Protein AF-0000000071009001 (afdb_homodimer)

Nearest PDB structures (foldseek):
  2l2f-assembly1_A  TM=8.627E-01  e=8.052E-08  Fusarium graminearum
  2jzl-assembly1_A  TM=8.721E-01  e=6.879E-08  Neurospora crassa
  2ezm-assembly1_A  TM=8.992E-01  e=4.552E-07  Nostoc ellipsosporum
  2yhh-assembly1_A  TM=8.140E-01  e=2.183E-07  Microcystis aeruginosa
  4j4e-assembly2_F  TM=6.808E-01  e=1.008E-05  Nostoc ellipsosporum

Solvent-accessible surface area (backbone atoms only — not comparable to full-atom values): 11924 Å² total; per-residue (Å²): 134,60,44,24,56,84,48,42,46,79,68,48,76,44,80,54,95,73,36,39,35,40,35,31,28,23,43,25,88,84,69,48,77,32,80,44,74,44,62,47,30,72,38,28,11,66,59,68,19,32,84,32,75,64,31,50,50,27,49,75,48,44,40,80,73,46,78,42,86,48,100,82,32,53,25,44,32,27,32,22,45,25,82,85,73,51,58,46,46,56,40,70,46,55,50,34,78,39,32,27,60,56,69,38,36,83,40,76,73,57,106,133,59,44,25,55,86,48,42,48,80,68,49,76,45,80,53,96,73,35,38,34,41,34,31,29,24,43,26,87,85,68,46,77,33,81,42,74,45,61,46,29,72,38,27,11,65,59,68,19,32,83,33,75,57,31,50,50,26,49,76,49,44,40,80,73,45,76,42,85,48,101,82,31,52,24,44,32,26,32,21,44,25,82,86,73,51,58,46,46,58,40,72,46,56,50,35,78,44,31,27,60,57,69,38,36,83,41,74,74,53,111

Secondary structure (DSSP, 8-state):
---GGGGEEEEEEEEETTEEEEEEEEE-TTS-EEEEEEEGGGTEEEETTEEEET---GGGGEEEEEEEEETTEEEEEEEEE-TTSSEEEEEEEEGGGTEEESSS-EEE---/---GGGGEEEEEEEEETTEEEEEEEEE-TTS-EEEEEEEGGGTEEEETTEEEET---GGGGEEEEEEEEETTEEEEEEEEE-TTSSEEEEEEEEGGGTEEESSS-EEE---

Radius of gyration: 17.69 Å; Cα contacts (8 Å, |Δi|>4): 554; chains: 2; bounding box: 42×49×42 Å

Sequence (222 aa):
MGSFHHTARNWRIKVDNGVTLFRVEVKDLHGNWVERTIRLDDHIGNTDGWFIWGGKNFTQSARDIRLEDTEWGPKLVAVMRSNDGGDRGLQGMLLGDKIENRNGELHFTGPMGSFHHTARNWRIKVDNGVTLFRVEVKDLHGNWVERTIRLDDHIGNTDGWFIWGGKNFTQSARDIRLEDTEWGPKLVAVMRSNDGGDRGLQGMLLGDKIENRNGELHFTGP

Foldseek 3Di:
DFFQQVFWDDWFWDDDPLWIKIWIWGAAPVGDTDIDIDTCQCFWDDAFQAIDGRHGSQSNFWAPWTWDQDPRGIKTWTWGHGPVGRHPPIYIDHPRVAWHDDRGYTDGNGD/DFFQQVFKDDWFWDDDPLWIKIWIWGAAPVGDTDIDIDTCQCFWDDAFQAIDGRHGSQSNFWAPWTWDQDPRGIKTWTWGHGPVGRHPPIYIDHPRVAWHDDRGYTDGHGD

InterPro domains:
  IPR011058 Cyanovirin-N [PF08881] (4-107)
  IPR011058 Cyanovirin-N [SM01111] (3-108)
  IPR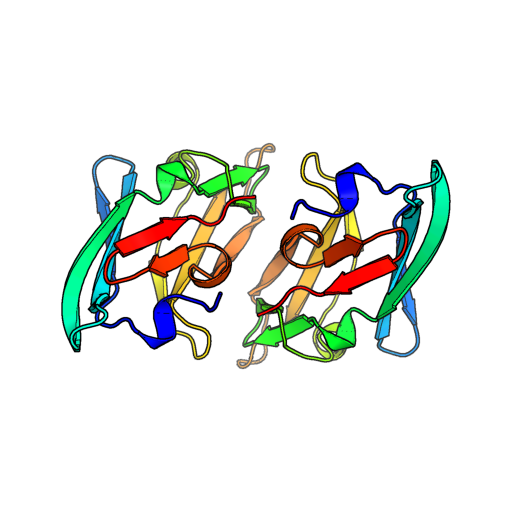036673 Cyanovirin-N superfamily [G3DSA:2.30.60.10] (1-108)
  IPR036673 Cyanovirin-N superfamily [SSF51322] (2-108)

Structure (mmCIF, N/CA/C/O backbone):
data_AF-0000000071009001-model_v1
#
loop_
_entity.id
_entity.type
_entity.pdbx_description
1 polymer Cyanovirin-N
#
loop_
_atom_site.group_PDB
_atom_site.id
_atom_site.type_symbol
_atom_site.label_atom_id
_atom_site.label_alt_id
_atom_site.label_comp_id
_atom_site.label_asym_id
_atom_site.label_entity_id
_atom_site.label_seq_id
_atom_site.pdbx_PDB_ins_code
_atom_site.Cartn_x
_atom_site.Cartn_y
_atom_site.Cartn_z
_atom_site.occupancy
_atom_site.B_iso_or_equiv
_atom_site.auth_seq_id
_atom_site.auth_comp_id
_atom_site.auth_asym_id
_atom_site.auth_atom_id
_atom_site.pdbx_PDB_model_num
ATOM 1 N N . MET A 1 1 ? -12.898 5.812 -7.02 1 47.84 1 MET A N 1
ATOM 2 C CA . MET A 1 1 ? -12.891 7.098 -6.328 1 47.84 1 MET A CA 1
ATOM 3 C C . MET A 1 1 ? -11.461 7.52 -5.984 1 47.84 1 MET A C 1
ATOM 5 O O . MET A 1 1 ? -10.625 6.676 -5.641 1 47.84 1 MET A O 1
ATOM 9 N N . GLY A 1 2 ? -10.984 8.531 -6.406 1 62.84 2 GLY A N 1
ATOM 10 C CA . GLY A 1 2 ? -9.609 8.984 -6.512 1 62.84 2 GLY A CA 1
ATOM 11 C C . GLY A 1 2 ? -9.016 9.406 -5.184 1 62.84 2 GLY A C 1
ATOM 12 O O . GLY A 1 2 ? -9.727 9.531 -4.188 1 62.84 2 GLY A O 1
ATOM 13 N N . SER A 1 3 ? -7.781 9.367 -4.992 1 82.56 3 SER A N 1
ATOM 14 C CA . SER A 1 3 ? -6.977 9.828 -3.863 1 82.56 3 SER A CA 1
ATOM 15 C C . SER A 1 3 ? -7.348 11.258 -3.471 1 82.56 3 SER A C 1
ATOM 17 O O . SER A 1 3 ? -7.676 12.078 -4.328 1 82.56 3 SER A O 1
ATOM 19 N N . PHE A 1 4 ? -7.492 11.539 -2.166 1 93.44 4 PHE A N 1
ATOM 20 C CA . PHE A 1 4 ? -7.922 12.828 -1.638 1 93.44 4 PHE A CA 1
ATOM 21 C C . PHE A 1 4 ? -6.98 13.938 -2.094 1 93.44 4 PHE A C 1
ATOM 23 O O . PHE A 1 4 ? -7.371 15.109 -2.139 1 93.44 4 PHE A O 1
ATOM 30 N N . HIS A 1 5 ? -5.742 13.594 -2.416 1 93.81 5 HIS A N 1
ATOM 31 C CA . HIS A 1 5 ? -4.676 14.586 -2.461 1 93.81 5 HIS A CA 1
ATOM 32 C C . HIS A 1 5 ? -4.82 15.5 -3.674 1 93.81 5 HIS A C 1
ATOM 34 O O . HIS A 1 5 ? -4.219 16.578 -3.727 1 93.81 5 HIS A O 1
ATOM 40 N N . HIS A 1 6 ? -5.691 15.141 -4.633 1 93.5 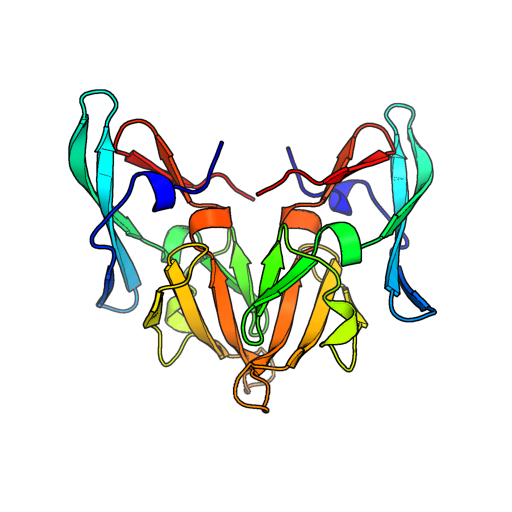6 HIS A N 1
ATOM 41 C CA . HIS A 1 6 ? -5.934 15.992 -5.793 1 93.5 6 HIS A CA 1
ATOM 42 C C . HIS A 1 6 ? -6.812 17.188 -5.43 1 93.5 6 HIS A C 1
ATOM 44 O O . HIS A 1 6 ? -6.859 18.172 -6.164 1 93.5 6 HIS A O 1
ATOM 50 N N . THR A 1 7 ? -7.531 17.078 -4.328 1 95.38 7 THR A N 1
ATOM 51 C CA . THR A 1 7 ? -8.422 18.141 -3.85 1 95.38 7 THR A CA 1
ATOM 52 C C . THR A 1 7 ? -8.086 18.5 -2.406 1 95.38 7 THR A C 1
ATOM 54 O O . THR A 1 7 ? -8.992 18.719 -1.594 1 95.38 7 THR A O 1
ATOM 57 N N . ALA A 1 8 ? -6.859 18.406 -2.139 1 97.31 8 ALA A N 1
ATOM 58 C CA . ALA A 1 8 ? -6.398 18.672 -0.78 1 97.31 8 ALA A CA 1
ATOM 59 C C . ALA A 1 8 ? -5.141 19.547 -0.791 1 97.31 8 ALA A C 1
ATOM 61 O O . ALA A 1 8 ? -4.461 19.641 -1.814 1 97.31 8 ALA A O 1
ATOM 62 N N . ARG A 1 9 ? -4.914 20.234 0.316 1 97.06 9 ARG A N 1
ATOM 63 C CA . ARG A 1 9 ? -3.717 21.062 0.479 1 97.06 9 ARG A CA 1
ATOM 64 C C . ARG A 1 9 ? -3.307 21.141 1.945 1 97.06 9 ARG A C 1
ATOM 66 O O . ARG A 1 9 ? -4.07 20.75 2.832 1 97.06 9 ARG A O 1
ATOM 73 N N . ASN A 1 10 ? -2.096 21.484 2.229 1 97.69 10 ASN A N 1
ATOM 74 C CA . ASN A 1 10 ? -1.569 21.781 3.555 1 97.69 10 ASN A CA 1
ATOM 75 C C . ASN A 1 10 ? -1.679 20.594 4.492 1 97.69 10 ASN A C 1
ATOM 77 O O . ASN A 1 10 ? -2.205 20.703 5.602 1 97.69 10 ASN A O 1
ATOM 81 N N . TRP A 1 11 ? -1.286 19.453 4.016 1 97.81 11 TRP A N 1
ATOM 82 C CA . TRP A 1 11 ? -1.335 18.297 4.895 1 97.81 11 TRP A CA 1
ATOM 83 C C . TRP A 1 11 ? -0.113 18.25 5.809 1 97.81 11 TRP A C 1
ATOM 85 O O . TRP A 1 11 ? 0.974 18.688 5.418 1 97.81 11 TRP A O 1
ATOM 95 N N . ARG A 1 12 ? -0.34 17.766 7.039 1 98.31 12 ARG A N 1
ATOM 96 C CA . ARG A 1 12 ? 0.686 17.578 8.062 1 98.31 12 ARG A CA 1
ATOM 97 C C . ARG A 1 12 ? 0.304 16.469 9.031 1 98.31 12 ARG A C 1
ATOM 99 O O . ARG A 1 12 ? -0.857 16.062 9.094 1 98.31 12 ARG A O 1
ATOM 106 N N . ILE A 1 13 ? 1.358 16.016 9.719 1 98.25 13 ILE A N 1
ATOM 107 C CA . ILE A 1 13 ? 1.076 15.047 10.781 1 98.25 13 ILE A CA 1
ATOM 108 C C . ILE A 1 13 ? 1.546 15.602 12.125 1 98.25 13 ILE A C 1
ATOM 110 O O . ILE A 1 13 ? 2.467 16.422 12.172 1 98.25 13 ILE A O 1
ATOM 114 N N . LYS A 1 14 ? 0.817 15.227 13.086 1 97.44 14 LYS A N 1
ATOM 115 C CA . LYS A 1 14 ? 1.208 15.469 14.477 1 97.44 14 LYS A CA 1
ATOM 116 C C . LYS A 1 14 ? 1.166 14.18 15.289 1 97.44 14 LYS A C 1
ATOM 118 O O . LYS A 1 14 ? 0.175 13.445 15.258 1 97.44 14 LYS A O 1
ATOM 123 N N . VAL A 1 15 ? 2.299 13.914 15.898 1 96.44 15 VAL A N 1
ATOM 124 C CA . VAL A 1 15 ? 2.352 12.797 16.828 1 96.44 15 VAL A CA 1
ATOM 125 C C . VAL A 1 15 ? 2.201 13.312 18.266 1 96.44 15 VAL A C 1
ATOM 127 O O . VAL A 1 15 ? 3.043 14.07 18.75 1 96.44 15 VAL A O 1
ATOM 130 N N . ASP A 1 16 ? 1.103 12.961 18.844 1 93.81 16 ASP A N 1
ATOM 131 C CA . ASP A 1 16 ? 0.787 13.438 20.188 1 93.81 16 ASP A CA 1
ATOM 132 C C . ASP A 1 16 ? 0.169 12.328 21.031 1 93.81 16 ASP A C 1
ATOM 134 O O . ASP A 1 16 ? -0.796 11.688 20.625 1 93.81 16 ASP A O 1
ATOM 138 N N . ASN A 1 17 ? 0.752 12.18 22.25 1 94.62 17 ASN A N 1
ATOM 139 C CA . ASN A 1 17 ? 0.253 11.203 23.203 1 94.62 17 ASN A CA 1
ATOM 140 C C . ASN A 1 17 ? 0.136 9.812 22.594 1 94.62 17 ASN A C 1
ATOM 142 O O . ASN A 1 17 ? -0.899 9.156 22.719 1 94.62 17 ASN A O 1
ATOM 146 N N . GLY A 1 18 ? 0.99 9.383 21.75 1 95.5 18 GLY A N 1
ATOM 147 C CA . GLY A 1 18 ? 1.08 8.039 21.203 1 95.5 18 GLY A CA 1
ATOM 148 C C . GLY A 1 18 ? 0.159 7.809 20.016 1 95.5 18 GLY A C 1
ATOM 149 O O . GLY A 1 18 ? -0.111 6.664 19.656 1 95.5 18 GLY A O 1
ATOM 150 N N . VAL A 1 19 ? -0.335 8.914 19.531 1 97.5 19 VAL A N 1
ATOM 151 C CA . VAL A 1 19 ? -1.223 8.812 18.375 1 97.5 19 VAL A CA 1
ATOM 152 C C . VAL A 1 19 ? -0.73 9.734 17.266 1 97.5 19 VAL A C 1
ATOM 154 O O . VAL A 1 19 ? -0.134 10.781 17.531 1 97.5 19 VAL A O 1
ATOM 157 N N . THR A 1 20 ? -0.997 9.281 16.062 1 98.69 20 THR A N 1
ATOM 158 C CA . THR A 1 20 ? -0.648 10.109 14.906 1 98.69 20 THR A CA 1
ATOM 159 C C . THR A 1 20 ? -1.899 10.711 14.273 1 98.69 20 THR A C 1
ATOM 161 O O . THR A 1 20 ? -2.801 9.977 13.859 1 98.69 20 THR A O 1
ATOM 164 N N . LEU A 1 21 ? -1.912 12.008 14.25 1 98.69 21 LEU A N 1
ATOM 165 C CA . LEU A 1 21 ? -3.008 12.75 13.633 1 98.69 21 LEU A CA 1
ATOM 166 C C . LEU A 1 21 ? -2.586 13.32 12.281 1 98.69 21 LEU A C 1
ATOM 168 O O . LEU A 1 21 ? -1.513 13.914 12.164 1 98.69 21 LEU A O 1
ATOM 172 N N . PHE A 1 22 ? -3.393 13.055 11.297 1 98.69 22 PHE A N 1
ATOM 173 C CA . PHE A 1 22 ? -3.223 13.633 9.969 1 98.69 22 PHE A CA 1
ATOM 174 C C . PHE A 1 22 ? -4.203 14.773 9.75 1 98.69 22 PHE A C 1
ATOM 176 O O . PHE A 1 22 ? -5.418 14.586 9.852 1 98.69 22 PHE A O 1
ATOM 183 N N . ARG A 1 23 ? -3.637 15.914 9.523 1 98.38 23 ARG A N 1
ATOM 184 C CA . ARG A 1 23 ? -4.434 17.125 9.305 1 98.38 23 ARG A CA 1
ATOM 185 C C . ARG A 1 23 ? -4.258 17.641 7.879 1 98.38 23 ARG A C 1
ATOM 187 O O . ARG A 1 23 ? -3.143 17.641 7.352 1 98.38 23 ARG A O 1
ATOM 194 N N . VAL A 1 24 ? -5.375 18.094 7.312 1 98.56 24 VAL A N 1
ATOM 195 C CA . VAL A 1 24 ? -5.328 18.5 5.91 1 98.56 24 VAL A CA 1
ATOM 196 C C . VAL A 1 24 ? -6.543 19.359 5.582 1 98.56 24 VAL A C 1
ATOM 198 O O . VAL A 1 24 ? -7.59 19.234 6.219 1 98.56 24 VAL A O 1
ATOM 201 N N . GLU A 1 25 ? -6.293 20.266 4.66 1 98.56 25 GLU A N 1
ATOM 202 C CA . GLU A 1 25 ? -7.434 20.984 4.098 1 98.56 25 GLU A CA 1
ATOM 203 C C . GLU A 1 25 ? -7.953 20.297 2.84 1 98.56 25 GLU A C 1
ATOM 205 O O . GLU A 1 25 ? -7.188 20.016 1.916 1 98.56 25 GLU A O 1
ATOM 210 N N . VAL A 1 26 ? -9.227 20.047 2.809 1 98.25 26 VAL A N 1
ATOM 211 C CA . VAL A 1 26 ? -9.852 19.391 1.656 1 98.25 26 VAL A CA 1
ATOM 212 C C . VAL A 1 26 ? -10.961 20.281 1.104 1 98.25 26 VAL A C 1
ATOM 214 O O . VAL A 1 26 ? -11.625 21 1.855 1 98.25 26 VAL A O 1
ATOM 217 N N . LYS A 1 27 ? -11.086 20.203 -0.212 1 97.56 27 LYS A N 1
ATOM 218 C CA . LYS A 1 27 ? -12.07 21.031 -0.9 1 97.56 27 LYS A CA 1
ATOM 219 C C . LYS A 1 27 ? -13.445 20.359 -0.911 1 97.56 27 LYS A C 1
ATOM 221 O O . LYS A 1 27 ? -13.547 19.156 -1.133 1 97.56 27 LYS A O 1
ATOM 226 N N . ASP A 1 28 ? -14.477 21.172 -0.656 1 96.94 28 ASP A N 1
ATOM 227 C CA . ASP A 1 28 ? -15.828 20.609 -0.742 1 96.94 28 ASP A CA 1
ATOM 228 C C . ASP A 1 28 ? -16.469 20.922 -2.098 1 96.94 28 ASP A C 1
ATOM 230 O O . ASP A 1 28 ? -15.805 21.453 -2.99 1 96.94 28 ASP A O 1
ATOM 234 N N . LEU A 1 29 ? -17.672 20.453 -2.246 1 95.81 29 LEU A N 1
ATOM 235 C CA . LEU A 1 29 ? -18.359 20.562 -3.535 1 95.81 29 LEU A CA 1
ATOM 236 C C . LEU A 1 29 ? -18.641 22.031 -3.875 1 95.81 29 LEU A C 1
ATOM 238 O O . LEU A 1 29 ? -18.922 22.359 -5.031 1 95.81 29 LEU A O 1
ATOM 242 N N . HIS A 1 30 ? -18.547 22.906 -2.918 1 97.12 30 HIS A N 1
ATOM 243 C CA . HIS A 1 30 ? -18.781 24.328 -3.141 1 97.12 30 HIS A CA 1
ATOM 244 C C . HIS A 1 30 ? -17.484 25.094 -3.361 1 97.12 30 HIS A C 1
ATOM 246 O O . HIS A 1 30 ? -17.484 26.312 -3.518 1 97.12 30 HIS A O 1
ATOM 252 N N . GLY A 1 31 ? -16.422 24.438 -3.312 1 96.19 31 GLY A N 1
ATOM 253 C CA . GLY A 1 31 ? -15.117 25.031 -3.566 1 96.19 31 GLY A CA 1
ATOM 254 C C . GLY A 1 31 ? -14.453 25.578 -2.312 1 96.19 31 GLY A C 1
ATOM 255 O O . GLY A 1 31 ? -13.398 26.219 -2.387 1 96.19 31 GLY A O 1
ATOM 256 N N . ASN A 1 32 ? -15.031 25.359 -1.174 1 97.75 32 ASN A N 1
ATOM 257 C CA . ASN A 1 32 ? -14.461 25.812 0.084 1 97.75 32 ASN A CA 1
ATOM 258 C C . ASN A 1 32 ? -13.43 24.828 0.63 1 97.75 32 ASN A C 1
ATOM 260 O O . ASN A 1 32 ? -13.617 23.609 0.522 1 97.75 32 ASN A O 1
ATOM 264 N N . TRP A 1 33 ? -12.406 25.391 1.209 1 97.81 33 TRP A N 1
ATOM 265 C CA . TRP A 1 33 ? -11.406 24.578 1.885 1 97.81 33 TRP A CA 1
ATOM 266 C C . TRP A 1 33 ? -11.773 24.359 3.348 1 97.81 33 TRP A C 1
ATOM 268 O O . TRP A 1 33 ? -12.047 25.312 4.074 1 97.81 33 TRP A O 1
ATOM 278 N N . VAL A 1 34 ? -11.812 23.109 3.738 1 98.06 34 VAL A N 1
ATOM 279 C CA . VAL A 1 34 ? -12.18 22.734 5.102 1 98.06 34 VAL A CA 1
ATOM 280 C C . VAL A 1 34 ? -11.055 21.922 5.73 1 98.06 34 VAL A C 1
ATOM 282 O O . VAL A 1 34 ? -10.586 20.938 5.141 1 98.06 34 VAL A O 1
ATOM 285 N N . GLU A 1 35 ? -10.75 22.312 6.926 1 98.38 35 GLU A N 1
ATOM 286 C CA . GLU A 1 35 ? -9.727 21.547 7.629 1 98.38 35 GLU A CA 1
ATOM 287 C C . GLU A 1 35 ? -10.32 20.297 8.273 1 98.38 35 GLU A C 1
ATOM 289 O O . GLU A 1 35 ? -11.352 20.375 8.945 1 98.38 35 GLU A O 1
ATOM 294 N N . ARG A 1 36 ? -9.719 19.172 7.988 1 98.31 36 ARG A N 1
ATOM 295 C CA . ARG A 1 36 ? -10.125 17.891 8.57 1 98.31 36 ARG A CA 1
ATOM 296 C C . ARG A 1 36 ? -8.938 17.172 9.203 1 98.31 36 ARG A C 1
ATOM 298 O O . ARG A 1 36 ? -7.789 17.391 8.805 1 98.31 36 ARG A O 1
ATOM 305 N N . THR A 1 37 ? -9.242 16.469 10.258 1 97.94 37 THR A N 1
ATOM 306 C CA . THR A 1 37 ? -8.258 15.648 10.938 1 97.94 37 THR A CA 1
ATOM 307 C C . THR A 1 37 ? -8.719 14.195 11 1 97.94 37 THR A C 1
ATOM 309 O O . THR A 1 37 ? -9.891 13.922 11.258 1 97.94 37 THR A O 1
ATOM 312 N N . ILE A 1 38 ? -7.828 13.344 10.758 1 97.38 38 ILE A N 1
ATOM 313 C CA . ILE A 1 38 ? -8.109 11.922 10.898 1 97.38 38 ILE A CA 1
ATOM 314 C C . ILE A 1 38 ? -7.043 11.258 11.766 1 97.38 38 ILE A C 1
ATOM 316 O O . ILE A 1 38 ? -5.859 11.578 11.648 1 97.38 38 ILE A O 1
ATOM 320 N N . ARG A 1 39 ? -7.5 10.5 12.719 1 98.19 39 ARG A N 1
ATOM 321 C CA . ARG A 1 39 ? -6.59 9.688 13.523 1 98.19 39 ARG A CA 1
ATOM 322 C C . ARG A 1 39 ? -6.113 8.469 12.75 1 98.19 39 ARG A C 1
ATOM 324 O O . ARG A 1 39 ? -6.855 7.496 12.594 1 98.19 39 ARG A O 1
ATOM 331 N N . LEU A 1 40 ? -4.836 8.391 12.344 1 98.38 40 LEU A N 1
ATOM 332 C CA . LEU A 1 40 ? -4.32 7.336 11.484 1 98.38 40 LEU A CA 1
ATOM 333 C C . LEU A 1 40 ? -4.246 6.012 12.234 1 98.38 40 LEU A C 1
ATOM 335 O O . LEU A 1 40 ? -4.414 4.945 11.641 1 98.38 40 LEU A O 1
ATOM 339 N N . ASP A 1 41 ? -4.16 6.043 13.562 1 98.56 41 ASP A N 1
ATOM 340 C CA . ASP A 1 41 ? -4.051 4.852 14.398 1 98.56 41 ASP A CA 1
ATOM 341 C C . ASP A 1 41 ? -5.352 4.051 14.398 1 98.56 41 ASP A C 1
ATOM 343 O O . ASP A 1 41 ? -5.375 2.898 14.828 1 98.56 41 ASP A O 1
ATOM 347 N N . ASP A 1 42 ? -6.391 4.645 13.906 1 97.94 42 ASP A N 1
ATOM 348 C CA . ASP A 1 42 ? -7.66 3.924 13.828 1 97.94 42 ASP A CA 1
ATOM 349 C C . ASP A 1 42 ? -7.734 3.084 12.555 1 97.94 42 ASP A C 1
ATOM 351 O O . ASP A 1 42 ? -8.609 2.227 12.422 1 97.94 42 ASP A O 1
ATOM 355 N N . HIS A 1 43 ? -6.727 3.262 11.617 1 97.44 43 HIS A N 1
ATOM 356 C CA . HIS A 1 43 ? -6.883 2.67 10.297 1 97.44 43 HIS A CA 1
ATOM 357 C C . HIS A 1 43 ? -5.609 1.949 9.859 1 97.44 43 HIS A C 1
ATOM 359 O O . HIS A 1 43 ? -5.633 1.153 8.914 1 97.44 43 HIS A O 1
ATOM 365 N N . ILE A 1 44 ? -4.52 2.271 10.555 1 97.62 44 ILE A N 1
ATOM 366 C CA . ILE A 1 44 ? -3.221 1.73 10.164 1 97.62 44 ILE A CA 1
ATOM 367 C C . ILE A 1 44 ? -2.613 0.958 11.336 1 97.62 44 ILE A C 1
ATOM 369 O O . ILE A 1 44 ? -2.635 1.429 12.477 1 97.62 44 ILE A O 1
ATOM 373 N N . GLY A 1 45 ? -2.123 -0.191 11.062 1 97.25 45 GLY A N 1
ATOM 374 C CA . GLY A 1 45 ? -1.453 -1.021 12.055 1 97.25 45 GLY A CA 1
ATOM 375 C C . GLY A 1 45 ? -0.064 -1.453 11.625 1 97.25 45 GLY A C 1
ATOM 376 O O . GLY A 1 45 ? 0.48 -0.935 10.648 1 97.25 45 GLY A O 1
ATOM 377 N N . ASN A 1 46 ? 0.493 -2.285 12.484 1 97.69 46 ASN A N 1
ATOM 378 C CA . ASN A 1 46 ? 1.779 -2.926 12.234 1 97.69 46 ASN A CA 1
ATOM 379 C C . ASN A 1 46 ? 1.658 -4.445 12.234 1 97.69 46 ASN A C 1
ATOM 381 O O . ASN A 1 46 ? 1.185 -5.039 13.203 1 97.69 46 ASN A O 1
ATOM 385 N N . THR A 1 47 ? 2.035 -5.016 11.086 1 96.25 47 THR A N 1
ATOM 386 C CA . THR A 1 47 ? 2.123 -6.469 11.016 1 96.25 47 THR A CA 1
ATOM 387 C C . THR A 1 47 ? 3.549 -6.91 10.695 1 96.25 47 THR A C 1
ATOM 389 O O . THR A 1 47 ? 3.967 -6.879 9.539 1 96.25 47 THR A O 1
ATOM 392 N N . ASP A 1 48 ? 4.25 -7.23 11.734 1 96.44 48 ASP A N 1
ATOM 393 C CA . ASP A 1 48 ? 5.605 -7.762 11.633 1 96.44 48 ASP A CA 1
ATOM 394 C C . ASP A 1 48 ? 6.531 -6.773 10.93 1 96.44 48 ASP A C 1
ATOM 396 O O . ASP A 1 48 ? 7.27 -7.152 10.016 1 96.44 48 ASP A O 1
ATOM 400 N N . GLY A 1 49 ? 6.348 -5.59 11.195 1 96.88 49 GLY A N 1
ATOM 401 C CA . GLY A 1 49 ? 7.262 -4.578 10.688 1 96.88 49 GLY A CA 1
ATOM 402 C C . GLY A 1 49 ? 6.754 -3.9 9.422 1 96.88 49 GLY A C 1
ATOM 403 O O . GLY A 1 49 ? 7.504 -3.186 8.75 1 96.88 49 GLY A O 1
ATOM 404 N N . TRP A 1 50 ? 5.5 -4.16 9.023 1 97 50 TRP A N 1
ATOM 405 C CA . TRP A 1 50 ? 4.898 -3.557 7.84 1 97 50 TRP A CA 1
ATOM 406 C C . TRP A 1 50 ? 3.648 -2.766 8.203 1 97 50 TRP A C 1
ATOM 408 O O . TRP A 1 50 ? 2.844 -3.211 9.031 1 97 50 TRP A O 1
ATOM 418 N N . PHE A 1 51 ? 3.49 -1.586 7.543 1 97.31 51 PHE A N 1
ATOM 419 C CA . PHE A 1 51 ? 2.189 -0.931 7.605 1 97.31 51 PHE A CA 1
ATOM 420 C C . PHE A 1 51 ? 1.095 -1.851 7.078 1 97.31 51 PHE A C 1
ATOM 422 O O . PHE A 1 51 ? 1.311 -2.594 6.117 1 97.31 51 PHE A O 1
ATOM 429 N N . ILE A 1 52 ? 0.028 -1.794 7.707 1 96.31 52 ILE A N 1
ATOM 430 C CA . ILE A 1 52 ? -1.132 -2.502 7.18 1 96.31 52 ILE A CA 1
ATOM 431 C C . ILE A 1 52 ? -2.379 -1.634 7.328 1 96.31 52 ILE A C 1
ATOM 433 O O . ILE A 1 52 ? -2.619 -1.056 8.391 1 96.31 52 ILE A O 1
ATOM 437 N N . TRP A 1 53 ? -3.125 -1.507 6.207 1 95.44 53 TRP A N 1
ATOM 438 C CA . TRP A 1 53 ? -4.43 -0.86 6.277 1 95.44 53 TRP A CA 1
ATOM 439 C C . TRP A 1 53 ? -5.418 -1.712 7.066 1 95.44 53 TRP A C 1
ATOM 441 O O . TRP A 1 53 ? -5.438 -2.938 6.93 1 95.44 53 TRP A O 1
ATOM 451 N N . GLY A 1 54 ? -6.309 -1.077 7.844 1 93.56 54 GLY A N 1
ATOM 452 C CA . GLY A 1 54 ? -7.32 -1.785 8.609 1 93.56 54 GLY A CA 1
ATOM 453 C C . GLY A 1 54 ? -6.82 -2.258 9.961 1 93.56 54 GLY A C 1
ATOM 454 O O . GLY A 1 54 ? -7.578 -2.85 10.742 1 93.56 54 GLY A O 1
ATOM 455 N N . GLY A 1 55 ? -5.555 -2.051 10.203 1 95.44 55 GLY A N 1
ATOM 456 C CA . GLY A 1 55 ? -5.031 -2.301 11.531 1 95.44 55 GLY A CA 1
ATOM 457 C C . GLY A 1 55 ? -5.285 -1.161 12.5 1 95.44 55 GLY A C 1
ATOM 458 O O . GLY A 1 55 ? -6.195 -0.354 12.289 1 95.44 55 GLY A O 1
ATOM 459 N N . LYS A 1 56 ? -4.551 -1.203 13.633 1 97.44 56 LYS A N 1
ATOM 460 C CA . LYS A 1 56 ? -4.715 -0.151 14.633 1 97.44 56 LYS A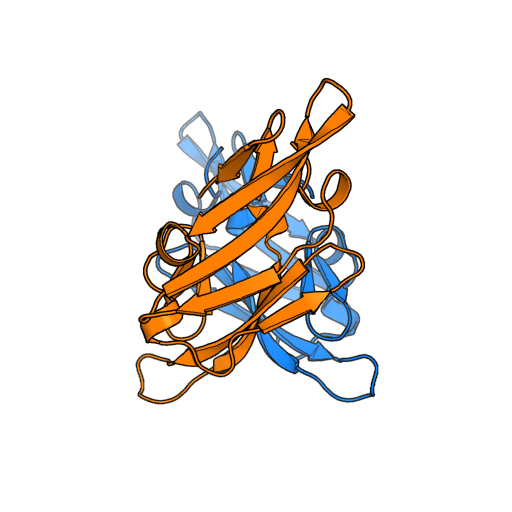 CA 1
ATOM 461 C C . LYS A 1 56 ? -3.391 0.159 15.328 1 97.44 56 LYS A C 1
ATOM 463 O O . LYS A 1 56 ? -2.516 -0.705 15.422 1 97.44 56 LYS A O 1
ATOM 468 N N . ASN A 1 57 ? -3.275 1.388 15.703 1 98.38 57 ASN A N 1
ATOM 469 C CA . ASN A 1 57 ? -2.27 1.84 16.656 1 98.38 57 ASN A CA 1
ATOM 470 C C . ASN A 1 57 ? -0.855 1.562 16.156 1 98.38 57 ASN A C 1
ATOM 472 O O . ASN A 1 57 ? -0.009 1.075 16.906 1 98.38 57 ASN A O 1
ATOM 476 N N . PHE A 1 58 ? -0.653 1.865 14.891 1 98.5 58 PHE A N 1
ATOM 477 C CA . PHE A 1 58 ? 0.688 1.669 14.352 1 98.5 58 PHE A CA 1
ATOM 478 C C . PHE A 1 58 ? 1.707 2.502 15.125 1 98.5 58 PHE A C 1
ATOM 480 O O . PHE A 1 58 ? 2.877 2.129 15.219 1 98.5 58 PHE A O 1
ATOM 487 N N . THR A 1 59 ? 1.327 3.623 15.664 1 98.62 59 THR A N 1
ATOM 488 C CA . THR A 1 59 ? 2.227 4.578 16.297 1 98.62 59 THR A CA 1
ATOM 489 C C . THR A 1 59 ? 3 3.918 17.438 1 98.62 59 THR A C 1
ATOM 491 O O . THR A 1 59 ? 4.164 4.246 17.672 1 98.62 59 THR A O 1
ATOM 494 N N . GLN A 1 60 ? 2.406 2.957 18.016 1 97.62 60 GLN A N 1
ATOM 495 C CA . GLN A 1 60 ? 2.988 2.326 19.188 1 97.62 60 GLN A CA 1
ATOM 496 C C . GLN A 1 60 ? 4.238 1.53 18.828 1 97.62 60 GLN A C 1
ATOM 498 O O . GLN A 1 60 ? 5.086 1.27 19.688 1 97.62 60 GLN A O 1
ATOM 503 N N . SER A 1 61 ? 4.359 1.132 17.609 1 97.25 61 SER A N 1
ATOM 504 C CA . SER A 1 61 ? 5.477 0.296 17.188 1 97.25 61 SER A CA 1
ATOM 505 C C . SER A 1 61 ? 6.305 0.984 16.109 1 97.25 61 SER A C 1
ATOM 507 O O . SER A 1 61 ? 7.117 0.343 15.43 1 97.25 61 SER A O 1
ATOM 509 N N . ALA A 1 62 ? 6.051 2.279 15.938 1 98.06 62 ALA A N 1
ATOM 510 C CA . ALA A 1 62 ? 6.707 3.031 14.867 1 98.06 62 ALA A CA 1
ATOM 511 C C . ALA A 1 62 ? 7.707 4.031 15.438 1 98.06 62 ALA A C 1
ATOM 513 O O . ALA A 1 62 ? 7.492 4.59 16.516 1 98.06 62 ALA A O 1
ATOM 514 N N . ARG A 1 63 ? 8.773 4.219 14.719 1 97.62 63 ARG A N 1
ATOM 515 C CA . ARG A 1 63 ? 9.758 5.25 15.023 1 97.62 63 ARG A CA 1
ATOM 516 C C . ARG A 1 63 ? 10.016 6.137 13.812 1 97.62 63 ARG A C 1
ATOM 518 O O . ARG A 1 63 ? 9.805 5.715 12.672 1 97.62 63 ARG A O 1
ATOM 525 N N . ASP A 1 64 ? 10.398 7.441 14.117 1 97.62 64 ASP A N 1
ATOM 526 C CA . ASP A 1 64 ? 10.758 8.398 13.07 1 97.62 64 ASP A CA 1
ATOM 527 C C . ASP A 1 64 ? 9.602 8.617 12.102 1 97.62 64 ASP A C 1
ATOM 529 O O . ASP A 1 64 ? 9.781 8.562 10.883 1 97.62 64 ASP A O 1
ATOM 533 N N . ILE A 1 65 ? 8.445 8.711 12.664 1 98.5 65 ILE A N 1
ATOM 534 C CA . ILE A 1 65 ? 7.23 8.898 11.875 1 98.5 65 ILE A CA 1
ATOM 535 C C . ILE A 1 65 ? 7.262 10.273 11.203 1 98.5 65 ILE A C 1
ATOM 537 O O . ILE A 1 65 ? 7.473 11.289 11.867 1 98.5 65 ILE A O 1
ATOM 541 N N . ARG A 1 66 ? 7.043 10.305 9.883 1 98 66 ARG A N 1
ATOM 542 C CA . ARG A 1 66 ? 6.988 11.562 9.148 1 98 66 ARG A CA 1
ATOM 543 C C . ARG A 1 66 ? 6.191 11.422 7.859 1 98 66 ARG A C 1
ATOM 545 O O . ARG A 1 66 ? 5.84 10.305 7.465 1 98 66 ARG A O 1
ATOM 552 N N . LEU A 1 67 ? 5.902 12.562 7.297 1 97.88 67 LEU A N 1
ATOM 553 C CA . LEU A 1 67 ? 5.27 12.617 5.984 1 97.88 67 LEU A CA 1
ATOM 554 C C . LEU A 1 67 ? 6.27 13.055 4.918 1 97.88 67 LEU A C 1
ATOM 556 O O . LEU A 1 67 ? 7.086 13.945 5.156 1 97.88 67 LEU A O 1
ATOM 560 N N . GLU A 1 68 ? 6.188 12.398 3.869 1 96.5 68 GLU A N 1
ATOM 561 C CA . GLU A 1 68 ? 6.93 12.844 2.693 1 96.5 68 GLU A CA 1
ATOM 562 C C . GLU A 1 68 ? 5.984 13.25 1.566 1 96.5 68 GLU A C 1
ATOM 564 O O . GLU A 1 68 ? 5.047 12.516 1.24 1 96.5 68 GLU A O 1
ATOM 569 N N . ASP A 1 69 ? 6.23 14.422 1.059 1 95.5 69 ASP A N 1
ATOM 570 C CA . ASP A 1 69 ? 5.457 14.875 -0.097 1 95.5 69 ASP A CA 1
ATOM 571 C C . ASP A 1 69 ? 5.984 14.242 -1.386 1 95.5 69 ASP A C 1
ATOM 573 O O . ASP A 1 69 ? 7.176 14.352 -1.693 1 95.5 69 ASP A O 1
ATOM 577 N N . THR A 1 70 ? 5.027 13.602 -2.107 1 94 70 THR A N 1
ATOM 578 C CA . THR A 1 70 ? 5.406 13 -3.381 1 94 70 THR A CA 1
ATOM 579 C C . THR A 1 70 ? 4.477 13.469 -4.496 1 94 70 THR A C 1
ATOM 581 O O . THR A 1 70 ? 3.469 14.125 -4.238 1 94 70 THR A O 1
ATOM 584 N N . GLU A 1 71 ? 4.832 13.148 -5.742 1 91.38 71 GLU A N 1
ATOM 585 C CA . GLU A 1 71 ? 3.969 13.438 -6.883 1 91.38 71 GLU A CA 1
ATOM 586 C C . GLU A 1 71 ? 2.676 12.633 -6.816 1 91.38 71 GLU A C 1
ATOM 588 O O . GLU A 1 71 ? 1.695 12.961 -7.484 1 91.38 71 GLU A O 1
ATOM 593 N N . TRP A 1 72 ? 2.658 11.648 -5.945 1 92.25 72 TRP A N 1
ATOM 594 C CA . TRP A 1 72 ? 1.498 10.766 -5.832 1 92.25 72 TRP A CA 1
ATOM 595 C C . TRP A 1 72 ? 0.715 11.07 -4.555 1 92.25 72 TRP A C 1
ATOM 597 O O . TRP A 1 72 ? -0.167 10.297 -4.168 1 92.25 72 TRP A O 1
ATOM 607 N N . GLY A 1 73 ? 1.076 12.234 -3.924 1 94.56 73 GLY A N 1
ATOM 608 C CA . GLY A 1 73 ? 0.445 12.594 -2.664 1 94.56 73 GLY A CA 1
ATOM 609 C C . GLY A 1 73 ? 1.319 12.312 -1.457 1 94.56 73 GLY A C 1
ATOM 610 O O . GLY A 1 73 ? 2.459 11.867 -1.601 1 94.56 73 GLY A O 1
ATOM 611 N N . PRO A 1 74 ? 0.756 12.641 -0.303 1 96.88 74 PRO A N 1
ATOM 612 C CA . PRO A 1 74 ? 1.548 12.438 0.914 1 96.88 74 PRO A CA 1
ATOM 613 C C . PRO A 1 74 ? 1.776 10.969 1.235 1 96.88 74 PRO A C 1
ATOM 615 O O . PRO A 1 74 ? 0.833 10.172 1.208 1 96.88 74 PRO A O 1
ATOM 618 N N . LYS A 1 75 ? 3.008 10.664 1.54 1 97.5 75 LYS A N 1
ATOM 619 C CA . LYS A 1 75 ? 3.434 9.328 1.95 1 97.5 75 LYS A CA 1
ATOM 620 C C . LYS A 1 75 ? 3.801 9.297 3.432 1 97.5 75 LYS A C 1
ATOM 622 O O . LYS A 1 75 ? 4.637 10.086 3.885 1 97.5 75 LYS A O 1
ATOM 627 N N . LEU A 1 76 ? 3.135 8.398 4.168 1 98.38 76 LEU A N 1
ATOM 628 C CA . LEU A 1 76 ? 3.518 8.141 5.551 1 98.38 76 LEU A CA 1
ATOM 629 C C . LEU A 1 76 ? 4.734 7.223 5.613 1 98.38 76 LEU A C 1
ATOM 631 O O . LEU A 1 76 ? 4.758 6.172 4.965 1 98.38 76 LEU A O 1
ATOM 635 N N . VAL A 1 77 ? 5.723 7.641 6.352 1 98.31 77 VAL A N 1
ATOM 636 C CA . VAL A 1 77 ? 6.965 6.875 6.434 1 98.31 77 VAL A CA 1
ATOM 637 C C . VAL A 1 77 ? 7.352 6.68 7.895 1 98.31 77 VAL A C 1
ATOM 639 O O . VAL A 1 77 ? 7.152 7.57 8.727 1 98.31 77 VAL A O 1
ATOM 642 N N . ALA A 1 78 ? 7.875 5.562 8.18 1 98.44 78 ALA A N 1
ATOM 643 C CA . ALA A 1 78 ? 8.352 5.254 9.523 1 98.44 78 ALA A CA 1
ATOM 644 C C . ALA A 1 78 ? 9.172 3.967 9.531 1 98.44 78 ALA A C 1
ATOM 646 O O . ALA A 1 78 ? 9.125 3.186 8.578 1 98.44 78 ALA A O 1
ATOM 647 N N . VAL A 1 79 ? 9.953 3.809 10.539 1 98.12 79 VAL A N 1
ATOM 648 C CA . VAL A 1 79 ? 10.578 2.525 10.844 1 98.12 79 VAL A CA 1
ATOM 649 C C . VAL A 1 79 ? 9.648 1.697 11.727 1 98.12 79 VAL A C 1
ATOM 651 O O . VAL A 1 79 ? 9.266 2.133 12.812 1 98.12 79 VAL A O 1
ATOM 654 N N . MET A 1 80 ? 9.32 0.51 11.32 1 97.75 80 MET A N 1
ATOM 655 C CA . MET A 1 80 ? 8.312 -0.303 11.992 1 97.75 80 MET A CA 1
ATOM 656 C C . MET A 1 80 ? 8.953 -1.502 12.68 1 97.75 80 MET A C 1
ATOM 658 O O . MET A 1 80 ? 9.68 -2.271 12.055 1 97.75 80 MET A O 1
ATOM 662 N N . ARG A 1 81 ? 8.602 -1.707 13.906 1 97.5 81 ARG A N 1
ATOM 663 C CA . ARG A 1 81 ? 9.141 -2.818 14.68 1 97.5 81 ARG A CA 1
ATOM 664 C C . ARG A 1 81 ? 8.578 -4.148 14.195 1 97.5 81 ARG A C 1
ATOM 666 O O . ARG A 1 81 ? 7.387 -4.254 13.891 1 97.5 81 ARG A O 1
ATOM 673 N N . SER A 1 82 ? 9.531 -5.164 14.164 1 97.06 82 SER A N 1
ATOM 674 C CA . SER A 1 82 ? 9.102 -6.504 13.773 1 97.06 82 SER A CA 1
ATOM 675 C C . SER A 1 82 ? 8.945 -7.41 14.992 1 97.06 82 SER A C 1
ATOM 677 O O . SER A 1 82 ? 9.336 -7.043 16.094 1 97.06 82 SER A O 1
ATOM 679 N N . ASN A 1 83 ? 8.398 -8.555 14.766 1 94.38 83 ASN A N 1
ATOM 680 C CA . ASN A 1 83 ? 8.094 -9.477 15.844 1 94.38 83 ASN A CA 1
ATOM 681 C C . ASN A 1 83 ? 9.352 -10.125 16.406 1 94.38 83 ASN A C 1
ATOM 683 O O . ASN A 1 83 ? 9.359 -10.609 17.547 1 94.38 83 ASN A O 1
ATOM 687 N N . ASP A 1 84 ? 10.32 -10.148 15.711 1 93.62 84 ASP A N 1
ATOM 688 C CA . ASP A 1 84 ? 11.555 -10.797 16.172 1 93.62 84 ASP A CA 1
ATOM 689 C C . ASP A 1 84 ? 12.414 -9.82 16.969 1 93.62 84 ASP A C 1
ATOM 691 O O . ASP A 1 84 ? 13.57 -10.117 17.281 1 93.62 84 ASP A O 1
ATOM 695 N N . GLY A 1 85 ? 11.945 -8.664 17.25 1 93.19 85 GLY A N 1
ATOM 696 C CA . GLY A 1 85 ? 12.641 -7.676 18.062 1 93.19 85 GLY A CA 1
ATOM 697 C C . GLY A 1 85 ? 13.414 -6.664 17.234 1 93.19 85 GLY A C 1
ATOM 698 O O . GLY A 1 85 ? 13.93 -5.684 17.766 1 93.19 85 GLY A O 1
ATOM 699 N N . GLY A 1 86 ? 13.531 -6.844 16 1 96.06 86 GLY A N 1
ATOM 700 C CA . GLY A 1 86 ? 14.141 -5.895 15.078 1 96.06 86 GLY A CA 1
ATOM 701 C C . GLY A 1 86 ? 13.133 -4.996 14.391 1 96.06 86 GLY A C 1
ATOM 702 O O . GLY A 1 86 ? 12.172 -4.543 15.008 1 96.06 86 GLY A O 1
ATOM 703 N N . ASP A 1 87 ? 13.508 -4.605 13.195 1 95.19 87 ASP A N 1
ATOM 704 C CA . ASP A 1 87 ? 12.602 -3.82 12.367 1 95.19 87 ASP A CA 1
ATOM 705 C C . ASP A 1 87 ? 12.781 -4.156 10.891 1 95.19 87 ASP A C 1
ATOM 707 O O . ASP A 1 87 ? 13.68 -4.91 10.523 1 95.19 87 ASP A O 1
ATOM 711 N N . ARG A 1 88 ? 11.961 -3.697 10.055 1 92 88 ARG A N 1
ATOM 712 C CA . ARG A 1 88 ? 12.047 -3.902 8.609 1 92 88 ARG A CA 1
ATOM 713 C C . ARG A 1 88 ? 12.664 -2.688 7.926 1 92 88 ARG A C 1
ATOM 715 O O . ARG A 1 88 ? 12.594 -2.562 6.699 1 92 88 ARG A O 1
ATOM 722 N N . GLY A 1 89 ? 13.234 -1.798 8.672 1 93.69 89 GLY A N 1
ATOM 723 C CA . GLY A 1 89 ? 13.727 -0.557 8.094 1 93.69 89 GLY A CA 1
ATOM 724 C C . GLY A 1 89 ? 12.625 0.429 7.766 1 93.69 89 GLY A C 1
ATOM 725 O O . GLY A 1 89 ? 11.523 0.344 8.32 1 93.69 89 GLY A O 1
ATOM 726 N N . LEU A 1 90 ? 12.969 1.41 6.93 1 96.81 90 LEU A N 1
ATOM 727 C CA . LEU A 1 90 ? 12.047 2.473 6.555 1 96.81 90 LEU A CA 1
ATOM 728 C C . LEU A 1 90 ? 10.945 1.938 5.645 1 96.81 90 LEU A C 1
ATOM 730 O O . LEU A 1 90 ? 11.227 1.422 4.559 1 96.81 90 LEU A O 1
ATOM 734 N N . GLN A 1 91 ? 9.758 2.043 6.156 1 97.38 91 GLN A N 1
ATOM 735 C CA . GLN A 1 91 ? 8.57 1.64 5.41 1 97.38 91 GLN A CA 1
ATOM 736 C C . GLN A 1 91 ? 7.734 2.852 5.016 1 97.38 91 GLN A C 1
ATOM 738 O O . GLN A 1 91 ? 7.848 3.918 5.621 1 97.38 91 GLN A O 1
ATOM 743 N N . GLY A 1 92 ? 6.91 2.641 3.949 1 97.19 92 GLY A N 1
ATOM 744 C CA . GLY A 1 92 ? 6.086 3.746 3.482 1 97.19 92 GLY A CA 1
ATOM 745 C C . GLY A 1 92 ? 4.754 3.297 2.91 1 97.19 92 GLY A C 1
ATOM 746 O O . GLY A 1 92 ? 4.645 2.189 2.381 1 97.19 92 GLY A O 1
ATOM 747 N N . MET A 1 93 ? 3.812 4.191 3.004 1 96.38 93 MET A N 1
ATOM 748 C CA . MET A 1 93 ? 2.521 3.955 2.361 1 96.38 93 MET A CA 1
ATOM 749 C C . MET A 1 93 ? 1.872 5.27 1.946 1 96.38 93 MET A C 1
ATOM 751 O O . MET A 1 93 ? 1.915 6.25 2.691 1 96.38 93 MET A O 1
ATOM 755 N N . LEU A 1 94 ? 1.305 5.254 0.788 1 95.88 94 LEU A N 1
ATOM 756 C CA . LEU A 1 94 ? 0.593 6.434 0.307 1 95.88 94 LEU A CA 1
ATOM 757 C C . LEU A 1 94 ? -0.785 6.539 0.951 1 95.88 94 LEU A C 1
ATOM 759 O O . LEU A 1 94 ? -1.609 5.633 0.812 1 95.88 94 LEU A O 1
ATOM 763 N N . LEU A 1 95 ? -1.052 7.684 1.605 1 96.69 95 LEU A N 1
ATOM 764 C CA . LEU A 1 95 ? -2.301 7.832 2.344 1 96.69 95 LEU A CA 1
ATOM 765 C C . LEU A 1 95 ? -3.492 7.883 1.391 1 96.69 95 LEU A C 1
ATOM 767 O O . LEU A 1 95 ? -4.582 7.422 1.73 1 96.69 95 LEU A O 1
ATOM 771 N N . GLY A 1 96 ? -3.195 8.312 0.183 1 94.31 96 GLY A N 1
ATOM 772 C CA . GLY A 1 96 ? -4.246 8.438 -0.814 1 94.31 96 GLY A CA 1
ATOM 773 C C . GLY A 1 96 ? -4.785 7.105 -1.289 1 94.31 96 GLY A C 1
ATOM 774 O O . GLY A 1 96 ? -5.832 7.047 -1.938 1 94.31 96 GLY A O 1
ATOM 775 N N . ASP A 1 97 ? -4.109 5.996 -0.933 1 92.25 97 ASP A N 1
ATOM 776 C CA . ASP A 1 97 ? -4.551 4.676 -1.365 1 92.25 97 ASP A CA 1
ATOM 777 C C . ASP A 1 97 ? -5.875 4.297 -0.707 1 92.25 97 ASP A C 1
ATOM 779 O O . ASP A 1 97 ? -6.691 3.592 -1.303 1 92.25 97 ASP A O 1
ATOM 783 N N . LYS A 1 98 ? -6.043 4.801 0.579 1 93.44 98 LYS A N 1
ATOM 784 C CA . LYS A 1 98 ? -7.254 4.379 1.279 1 93.44 98 LYS A CA 1
ATOM 785 C C . LYS A 1 98 ? -7.93 5.559 1.972 1 93.44 98 LYS A C 1
ATOM 787 O O . LYS A 1 98 ? -8.883 5.375 2.734 1 93.44 98 LYS A O 1
ATOM 792 N N . ILE A 1 99 ? -7.496 6.75 1.784 1 95.31 99 ILE A N 1
ATOM 793 C CA . ILE A 1 99 ? -8.172 7.945 2.281 1 95.31 99 ILE A CA 1
ATOM 794 C C . ILE A 1 99 ? -8.672 8.781 1.105 1 95.31 99 ILE A C 1
ATOM 796 O O . ILE A 1 99 ? -7.898 9.125 0.206 1 95.31 99 ILE A O 1
ATOM 800 N N . GLU A 1 100 ? -9.914 9.109 1.15 1 95.19 100 GLU A N 1
ATOM 801 C CA . GLU A 1 100 ? -10.555 9.867 0.084 1 95.19 100 GLU A CA 1
ATOM 802 C C . GLU A 1 100 ? -11.203 11.141 0.625 1 95.19 100 GLU A C 1
ATOM 804 O O . GLU A 1 100 ? -11.492 11.242 1.819 1 95.19 100 GLU A O 1
ATOM 809 N N . ASN A 1 101 ? -11.312 12.078 -0.249 1 96.69 101 ASN A N 1
ATOM 810 C CA . ASN A 1 101 ? -12.125 13.258 0.029 1 96.69 101 ASN A CA 1
ATOM 811 C C . ASN A 1 101 ? -13.547 13.094 -0.504 1 96.69 101 ASN A C 1
ATOM 813 O O . ASN A 1 101 ? -13.742 12.891 -1.702 1 96.69 101 ASN A O 1
ATOM 817 N N . ARG A 1 102 ? -14.445 13.094 0.405 1 95.62 102 ARG A N 1
ATOM 818 C CA . ARG A 1 102 ? -15.852 13.102 0.024 1 95.62 102 ARG A CA 1
ATOM 819 C C . ARG A 1 102 ? -16.547 14.367 0.506 1 95.62 102 ARG A C 1
ATOM 821 O O . ARG A 1 102 ? -16.969 14.453 1.663 1 95.62 102 ARG A O 1
ATOM 828 N N . ASN A 1 103 ? -16.641 15.266 -0.323 1 95 103 ASN A N 1
ATOM 829 C CA . ASN A 1 103 ? -17.328 16.531 -0.068 1 95 103 ASN A CA 1
ATOM 830 C C . ASN A 1 103 ? -16.766 17.219 1.167 1 95 103 ASN A C 1
ATOM 832 O O . ASN A 1 103 ? -17.516 17.594 2.07 1 95 103 ASN A O 1
ATOM 836 N N . GLY A 1 104 ? -15.57 17.297 1.216 1 96.56 104 GLY A N 1
ATOM 837 C CA . GLY A 1 104 ? -14.922 18.047 2.279 1 96.56 104 GLY A CA 1
ATOM 838 C C . GLY A 1 104 ? -14.727 17.234 3.547 1 96.56 104 GLY A C 1
ATOM 839 O O . GLY A 1 104 ? -14.445 17.781 4.609 1 96.56 104 GLY A O 1
ATOM 840 N N . GLU A 1 105 ? -14.898 15.93 3.414 1 96.62 105 GLU A N 1
ATOM 841 C CA . GLU A 1 105 ? -14.656 15.023 4.531 1 96.62 105 GLU A CA 1
ATOM 842 C C . GLU A 1 105 ? -13.695 13.906 4.133 1 96.62 105 GLU A C 1
ATOM 844 O O . GLU A 1 105 ? -13.703 13.445 2.99 1 96.62 105 GLU A O 1
ATOM 849 N N . LEU A 1 106 ? -12.898 13.523 5.141 1 96.75 106 LEU A N 1
ATOM 850 C CA . LEU A 1 106 ? -12 12.398 4.914 1 96.75 106 LEU A CA 1
ATOM 851 C C . LEU A 1 106 ? -12.695 11.078 5.215 1 96.75 106 LEU A C 1
ATOM 853 O O . LEU A 1 106 ? -13.281 10.914 6.285 1 96.75 106 LEU A O 1
ATOM 857 N N . HIS A 1 107 ? -12.602 10.219 4.246 1 95.75 107 HIS A N 1
ATOM 858 C CA . HIS A 1 107 ? -13.203 8.906 4.406 1 95.75 107 HIS A CA 1
ATOM 859 C C . HIS A 1 107 ? -12.18 7.797 4.176 1 95.75 107 HIS A C 1
ATOM 861 O O . HIS A 1 107 ? -11.406 7.852 3.215 1 95.75 107 HIS A O 1
ATOM 867 N N . PHE A 1 108 ? -12.18 6.887 5.078 1 94.44 108 PHE A N 1
ATOM 868 C CA . PHE A 1 108 ? -11.359 5.691 4.922 1 94.44 108 PHE A CA 1
ATOM 869 C C . PHE A 1 108 ? -12.094 4.633 4.109 1 94.44 108 PHE A C 1
ATOM 871 O O . PHE A 1 108 ? -13.219 4.258 4.441 1 94.44 108 PHE A O 1
ATOM 878 N N . THR A 1 109 ? -11.492 4.137 3.012 1 87.94 109 THR A N 1
ATOM 879 C CA . THR A 1 109 ? -12.203 3.264 2.084 1 87.94 109 THR A CA 1
ATOM 880 C C . THR A 1 109 ? -11.867 1.8 2.354 1 87.94 109 THR A C 1
ATOM 882 O O . THR A 1 109 ? -12.359 0.906 1.661 1 87.94 109 THR A O 1
ATOM 885 N N . GLY A 1 110 ? -11.531 1.344 3.514 1 76.44 110 GLY A N 1
ATOM 886 C CA . GLY A 1 110 ? -11.375 -0.06 3.861 1 76.44 110 GLY A CA 1
ATOM 887 C C . GLY A 1 110 ? -9.953 -0.56 3.701 1 76.44 110 GLY A C 1
ATOM 888 O O . GLY A 1 110 ? -9.07 0.183 3.258 1 76.44 110 GLY A O 1
ATOM 889 N N . PRO A 1 111 ? -10.117 -1.926 4.258 1 66.94 111 PRO A N 1
ATOM 890 C CA . PRO A 1 111 ? -9.734 -3.033 3.381 1 66.94 111 PRO A CA 1
ATOM 891 C C . PRO A 1 111 ? -10.898 -3.555 2.543 1 66.94 111 PRO A C 1
ATOM 893 O O . PRO A 1 111 ? -12.062 -3.371 2.916 1 66.94 111 PRO A O 1
ATOM 896 N N . MET B 1 1 ? -15.039 -3.65 -2.83 1 48 1 MET B N 1
ATOM 897 C CA . MET B 1 1 ? -14.781 -4.988 -3.35 1 48 1 MET B CA 1
ATOM 898 C C . MET B 1 1 ? -13.492 -5.562 -2.764 1 48 1 MET B C 1
ATOM 900 O O . MET B 1 1 ? -12.531 -4.828 -2.539 1 48 1 MET B O 1
ATOM 904 N N . GLY B 1 2 ? -13.523 -6.574 -2.117 1 62.25 2 GLY B N 1
ATOM 905 C CA . GLY B 1 2 ? -12.539 -7.164 -1.22 1 62.25 2 GLY B CA 1
ATOM 906 C C . GLY B 1 2 ? -11.32 -7.703 -1.94 1 62.25 2 GLY B C 1
ATOM 907 O O . GLY B 1 2 ? -11.305 -7.781 -3.17 1 62.25 2 GLY B O 1
ATOM 908 N N . SER B 1 3 ? -10.219 -7.852 -1.332 1 82.25 3 SER B N 1
ATOM 909 C CA . SER B 1 3 ? -8.969 -8.461 -1.769 1 82.25 3 SER B CA 1
ATOM 910 C C . SER B 1 3 ? -9.211 -9.844 -2.373 1 82.25 3 SER B C 1
ATOM 912 O O . SER B 1 3 ? -10.094 -10.57 -1.933 1 82.25 3 SER B O 1
ATOM 914 N N . PHE B 1 4 ? -8.578 -10.156 -3.525 1 93.44 4 PH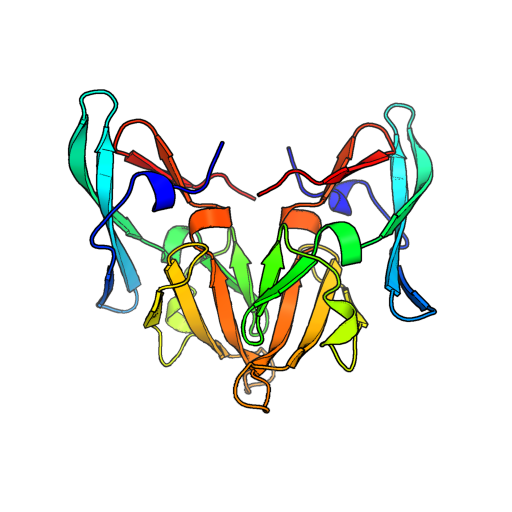E B N 1
ATOM 915 C CA . PHE B 1 4 ? -8.758 -11.398 -4.262 1 93.44 4 PHE B CA 1
ATOM 916 C C . PHE B 1 4 ? -8.43 -12.602 -3.379 1 93.44 4 PHE B C 1
ATOM 918 O O . PHE B 1 4 ? -8.914 -13.711 -3.625 1 93.44 4 PHE B O 1
ATOM 925 N N . HIS B 1 5 ? -7.605 -12.391 -2.354 1 93.62 5 HIS B N 1
ATOM 926 C CA . HIS B 1 5 ? -6.918 -13.516 -1.716 1 93.62 5 HIS B CA 1
ATOM 927 C C . HIS B 1 5 ? -7.883 -14.344 -0.879 1 93.62 5 HIS B C 1
ATOM 929 O O . HIS B 1 5 ? -7.574 -15.484 -0.519 1 93.62 5 HIS B O 1
ATOM 935 N N . HIS B 1 6 ? -9.102 -13.844 -0.622 1 93.44 6 HIS B N 1
ATOM 936 C CA . HIS B 1 6 ? -10.094 -14.609 0.117 1 93.44 6 HIS B CA 1
ATOM 937 C C . HIS B 1 6 ? -10.719 -15.695 -0.757 1 93.44 6 HIS B C 1
ATOM 939 O O . HIS B 1 6 ? -11.312 -16.641 -0.245 1 93.44 6 HIS B O 1
ATOM 945 N N . THR B 1 7 ? -10.602 -15.547 -2.074 1 95.44 7 THR B N 1
ATOM 946 C CA . THR B 1 7 ? -11.148 -16.5 -3.039 1 95.44 7 THR B CA 1
ATOM 947 C C . THR B 1 7 ? -10.062 -16.969 -4.004 1 95.44 7 THR B C 1
ATOM 949 O O . THR B 1 7 ? -10.305 -17.094 -5.207 1 95.44 7 THR B O 1
ATOM 952 N N . ALA B 1 8 ? -8.906 -17.047 -3.473 1 97.38 8 ALA B N 1
ATOM 953 C CA . ALA B 1 8 ? -7.754 -17.438 -4.285 1 97.38 8 ALA B CA 1
ATOM 954 C C . ALA B 1 8 ? -6.883 -18.453 -3.555 1 97.38 8 ALA B C 1
ATOM 956 O O . ALA B 1 8 ? -6.98 -18.594 -2.334 1 97.38 8 ALA B O 1
ATOM 957 N N . ARG B 1 9 ? -6.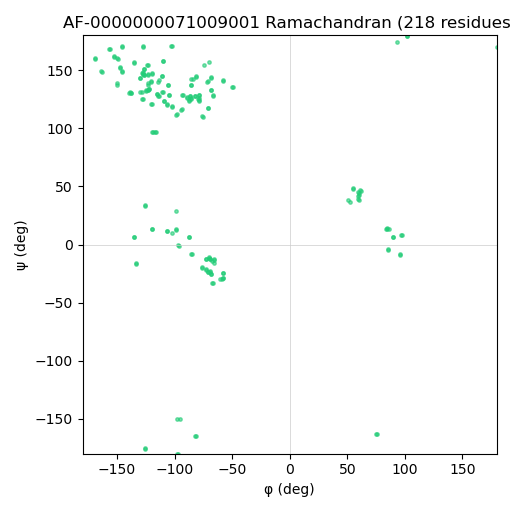137 -19.219 -4.32 1 97 9 ARG B N 1
ATOM 958 C CA . ARG B 1 9 ? -5.199 -20.188 -3.77 1 97 9 ARG B CA 1
ATOM 959 C C . ARG B 1 9 ? -4.004 -20.375 -4.695 1 97 9 ARG B C 1
ATOM 961 O O . ARG B 1 9 ? -4.02 -19.938 -5.844 1 97 9 ARG B O 1
ATOM 968 N N . ASN B 1 10 ? -2.918 -20.875 -4.199 1 97.69 10 ASN B N 1
ATOM 969 C CA . ASN B 1 10 ? -1.743 -21.312 -4.949 1 97.69 10 ASN B CA 1
ATOM 970 C C . ASN B 1 10 ? -1.11 -20.141 -5.707 1 97.69 10 ASN B C 1
ATOM 972 O O . ASN B 1 10 ? -0.872 -20.234 -6.91 1 97.69 10 ASN B O 1
ATOM 976 N N . TRP B 1 11 ? -0.955 -19.047 -5.035 1 97.81 11 TRP B N 1
ATOM 977 C CA . TRP B 1 11 ? -0.314 -17.922 -5.711 1 97.81 11 TRP B CA 1
ATOM 978 C C . TRP B 1 11 ? 1.203 -18.062 -5.695 1 97.81 11 TRP B C 1
ATOM 980 O O . TRP B 1 11 ? 1.771 -18.625 -4.75 1 97.81 11 TRP B O 1
ATOM 990 N N . ARG B 1 12 ? 1.826 -17.625 -6.797 1 98.31 12 ARG B N 1
ATOM 991 C CA . ARG B 1 12 ? 3.273 -17.641 -6.984 1 98.31 12 ARG B CA 1
ATOM 992 C C . ARG B 1 12 ? 3.707 -16.531 -7.941 1 98.31 12 ARG B C 1
ATOM 994 O O . ARG B 1 12 ? 2.885 -15.984 -8.68 1 98.31 12 ARG B O 1
ATOM 1001 N N . ILE B 1 13 ? 5.012 -16.234 -7.84 1 98.25 13 ILE B N 1
ATOM 1002 C CA . ILE B 1 13 ? 5.555 -15.289 -8.805 1 98.25 13 ILE B CA 1
ATOM 1003 C C . ILE B 1 13 ? 6.664 -15.961 -9.617 1 98.25 13 ILE B C 1
ATOM 1005 O O . ILE B 1 13 ? 7.312 -16.891 -9.141 1 98.25 13 ILE B O 1
ATOM 1009 N N . LYS B 1 14 ? 6.727 -15.523 -10.797 1 97.38 14 LYS B N 1
ATOM 1010 C CA . LYS B 1 14 ? 7.84 -15.875 -11.68 1 97.38 14 LYS B CA 1
ATOM 1011 C C . LYS B 1 14 ? 8.469 -14.633 -12.289 1 97.38 14 LYS B C 1
ATOM 1013 O O . LYS B 1 14 ? 7.762 -13.766 -12.812 1 97.38 14 LYS B O 1
ATOM 1018 N N . VAL B 1 15 ? 9.758 -14.547 -12.078 1 96.5 15 VAL B N 1
ATOM 1019 C CA . VAL B 1 15 ? 10.516 -13.484 -12.734 1 96.5 15 VAL B CA 1
ATOM 1020 C C . VAL B 1 15 ? 11.203 -14.031 -13.977 1 96.5 15 VAL B C 1
ATOM 1022 O O . VAL B 1 15 ? 12.07 -14.906 -13.883 1 96.5 15 VAL B O 1
ATOM 1025 N N . ASP B 1 16 ? 10.719 -13.57 -15.086 1 93.69 16 ASP B N 1
ATOM 1026 C CA . ASP B 1 16 ? 11.234 -14.062 -16.359 1 93.69 16 ASP B CA 1
ATOM 1027 C C . ASP B 1 16 ? 11.398 -12.922 -17.359 1 93.69 16 ASP B C 1
ATOM 1029 O O . ASP B 1 16 ? 10.461 -12.141 -17.578 1 93.69 16 ASP B O 1
ATOM 1033 N N . ASN B 1 17 ? 12.602 -12.906 -17.984 1 94.5 17 ASN B N 1
ATOM 1034 C CA . ASN B 1 17 ? 12.914 -11.922 -19 1 94.5 17 ASN B CA 1
ATOM 1035 C C . ASN B 1 17 ? 12.617 -10.5 -18.531 1 94.5 17 ASN B C 1
ATOM 1037 O O . ASN B 1 17 ? 11.969 -9.727 -19.234 1 94.5 17 ASN B O 1
ATOM 1041 N N . GLY B 1 18 ? 12.852 -10.164 -17.328 1 95.44 18 GLY B N 1
ATOM 1042 C CA . GLY B 1 18 ? 12.758 -8.812 -16.797 1 95.44 18 GLY B CA 1
ATOM 1043 C C . GLY B 1 18 ? 11.344 -8.422 -16.406 1 95.44 18 GLY B C 1
ATOM 1044 O O . GLY B 1 18 ? 11.055 -7.238 -16.234 1 95.44 18 GLY B O 1
ATOM 1045 N N . VAL B 1 19 ? 10.523 -9.43 -16.344 1 97.5 19 VAL B N 1
ATOM 1046 C CA . VAL B 1 19 ? 9.133 -9.172 -15.961 1 97.5 19 VAL B CA 1
ATOM 1047 C C . VAL B 1 19 ? 8.727 -10.094 -14.82 1 97.5 19 VAL B C 1
ATOM 1049 O O . VAL B 1 19 ? 9.211 -11.227 -14.719 1 97.5 19 VAL B O 1
ATOM 1052 N N . THR B 1 20 ? 7.844 -9.539 -14 1 98.69 20 THR B N 1
ATOM 1053 C CA . THR B 1 20 ? 7.316 -10.344 -12.906 1 98.69 20 THR B CA 1
ATOM 1054 C C . THR B 1 20 ? 5.867 -10.75 -13.188 1 98.69 20 THR B C 1
ATOM 1056 O O . THR B 1 20 ? 5.004 -9.891 -13.375 1 98.69 20 THR B O 1
ATOM 1059 N N . LEU B 1 21 ? 5.672 -12.016 -13.227 1 98.69 21 LEU B N 1
ATOM 1060 C CA . LEU B 1 21 ? 4.34 -12.586 -13.438 1 98.69 21 LEU B CA 1
ATOM 1061 C C . LEU B 1 21 ? 3.783 -13.148 -12.133 1 98.69 21 LEU B C 1
ATOM 1063 O O . LEU B 1 21 ? 4.48 -13.875 -11.414 1 98.69 21 LEU B O 1
ATOM 1067 N N . PHE B 1 22 ? 2.594 -12.75 -11.82 1 98.62 22 PHE B N 1
ATOM 1068 C CA . PHE B 1 22 ? 1.854 -13.289 -10.688 1 98.62 22 PHE B CA 1
ATOM 1069 C C . PHE B 1 22 ? 0.8 -14.289 -11.148 1 98.62 22 PHE B C 1
ATOM 1071 O O . PHE B 1 22 ? -0.069 -13.953 -11.953 1 98.62 22 PHE B O 1
ATOM 1078 N N . ARG B 1 23 ? 0.975 -15.461 -10.703 1 98.38 23 ARG B N 1
ATOM 1079 C CA . ARG B 1 23 ? 0.058 -16.531 -11.055 1 98.38 23 ARG B CA 1
ATOM 1080 C C . ARG B 1 23 ? -0.726 -17.016 -9.836 1 98.38 23 ARG B C 1
ATOM 1082 O O . ARG B 1 23 ? -0.169 -17.141 -8.742 1 98.38 23 ARG B O 1
ATOM 1089 N N . VAL B 1 24 ? -2.018 -17.328 -10.07 1 98.56 24 VAL B N 1
ATOM 1090 C CA . VAL B 1 24 ? -2.877 -17.672 -8.945 1 98.56 24 VAL B CA 1
ATOM 1091 C C . VAL B 1 24 ? -4.141 -18.359 -9.453 1 98.56 24 VAL B C 1
ATOM 1093 O O . VAL B 1 24 ? -4.57 -18.125 -10.586 1 98.56 24 VAL B O 1
ATOM 1096 N N . GLU B 1 25 ? -4.633 -19.234 -8.617 1 98.56 25 GLU B N 1
ATOM 1097 C CA . GLU B 1 25 ? -5.961 -19.781 -8.891 1 98.56 25 GLU B CA 1
ATOM 1098 C C . GLU B 1 25 ? -7.039 -18.984 -8.172 1 98.56 25 GLU B C 1
ATOM 1100 O O . GLU B 1 25 ? -6.957 -18.75 -6.965 1 98.56 25 GLU B O 1
ATOM 1105 N N . VAL B 1 26 ? -8.016 -18.578 -8.914 1 98.25 26 VAL B N 1
ATOM 1106 C CA . VAL B 1 26 ? -9.117 -17.812 -8.344 1 98.25 26 VAL B CA 1
ATOM 1107 C C . VAL B 1 26 ? -10.445 -18.516 -8.617 1 98.25 26 VAL B C 1
ATOM 1109 O O . VAL B 1 26 ? -10.594 -19.172 -9.648 1 98.25 26 VAL B O 1
ATOM 1112 N N . LYS B 1 27 ? -11.336 -18.359 -7.66 1 97.56 27 LYS B N 1
ATOM 1113 C CA . LYS B 1 27 ? -12.633 -19.016 -7.746 1 97.56 27 LYS B CA 1
ATOM 1114 C C . LYS B 1 27 ? -13.625 -18.172 -8.539 1 97.56 27 LYS B C 1
ATOM 1116 O O . LYS B 1 27 ? -13.688 -16.953 -8.367 1 97.56 27 LYS B O 1
ATOM 1121 N N . ASP B 1 28 ? -14.391 -18.859 -9.406 1 96.94 28 ASP B N 1
ATOM 1122 C CA . ASP B 1 28 ? -15.43 -18.141 -10.125 1 96.94 28 ASP B CA 1
ATOM 1123 C C . ASP B 1 28 ? -16.781 -18.297 -9.445 1 96.94 28 ASP B C 1
ATOM 112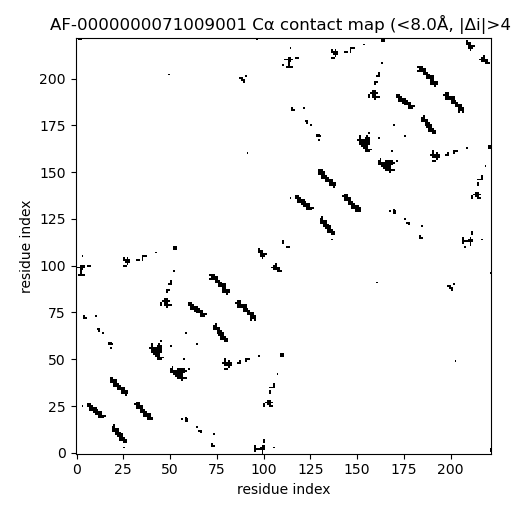5 O O . ASP B 1 28 ? -16.875 -18.875 -8.367 1 96.94 28 ASP B O 1
ATOM 1129 N N . LEU B 1 29 ? -17.766 -17.672 -10.047 1 95.81 29 LEU B N 1
ATOM 1130 C CA . LEU B 1 29 ? -19.078 -17.641 -9.438 1 95.81 29 LEU B CA 1
ATOM 1131 C C . LEU B 1 29 ? -19.703 -19.031 -9.422 1 95.81 29 LEU B C 1
ATOM 1133 O O . LEU B 1 29 ? -20.672 -19.266 -8.695 1 95.81 29 LEU B O 1
ATOM 1137 N N . HIS B 1 30 ? -19.156 -19.953 -10.164 1 97.19 30 HIS B N 1
ATOM 1138 C CA . HIS B 1 30 ? -19.656 -21.328 -10.211 1 97.19 30 HIS B CA 1
ATOM 1139 C C . HIS B 1 30 ? -18.875 -22.234 -9.273 1 97.19 30 HIS B C 1
ATOM 1141 O O . HIS B 1 30 ? -19.125 -23.438 -9.211 1 97.19 30 HIS B O 1
ATOM 1147 N N . GLY B 1 31 ? -17.938 -21.734 -8.633 1 96.25 31 GLY B N 1
ATOM 1148 C CA . GLY B 1 31 ? -17.141 -22.484 -7.672 1 96.25 31 GLY B CA 1
ATOM 1149 C C . GLY B 1 31 ? -15.93 -23.156 -8.289 1 96.25 31 GLY B C 1
ATOM 1150 O O . GLY B 1 31 ? -15.242 -23.922 -7.621 1 96.25 31 GLY B O 1
ATOM 1151 N N . ASN B 1 32 ? -15.672 -22.891 -9.523 1 97.75 32 ASN B N 1
ATOM 1152 C CA . ASN B 1 32 ? -14.516 -23.484 -10.195 1 97.75 32 ASN B CA 1
ATOM 1153 C C . ASN B 1 32 ? -13.258 -22.656 -9.961 1 97.75 32 ASN B C 1
ATOM 1155 O O . ASN B 1 32 ? -13.312 -21.422 -9.93 1 97.75 32 ASN B O 1
ATOM 1159 N N . TRP B 1 33 ? -12.18 -23.391 -9.812 1 97.88 33 TRP B N 1
ATOM 1160 C CA . TRP B 1 33 ? -10.875 -22.734 -9.703 1 97.88 33 TRP B CA 1
ATOM 1161 C C . TRP B 1 33 ? -10.25 -22.531 -11.078 1 97.88 33 TRP B C 1
ATOM 1163 O O . TRP B 1 33 ? -10.148 -23.484 -11.867 1 97.88 33 TRP B O 1
ATOM 1173 N N . VAL B 1 34 ? -9.875 -21.312 -11.367 1 98.06 34 VAL B N 1
ATOM 1174 C CA . VAL B 1 34 ? -9.289 -20.953 -12.648 1 98.06 34 VAL B CA 1
ATOM 1175 C C . VAL B 1 34 ? -7.922 -20.312 -12.438 1 98.06 34 VAL B C 1
ATOM 1177 O O . VAL B 1 34 ? -7.785 -19.375 -11.641 1 98.06 34 VAL B O 1
ATOM 1180 N N . GLU B 1 35 ? -7.004 -20.781 -13.203 1 98.38 35 GLU B N 1
ATOM 1181 C CA . GLU B 1 35 ? -5.676 -20.188 -13.109 1 98.38 35 GLU B CA 1
ATOM 1182 C C . GLU B 1 35 ? -5.59 -18.906 -13.93 1 98.38 35 GLU B C 1
ATOM 1184 O O . GLU B 1 35 ? -6.004 -18.875 -15.086 1 98.38 35 GLU B O 1
ATOM 1189 N N . ARG B 1 36 ? -5.145 -17.859 -13.289 1 98.31 36 ARG B N 1
ATOM 1190 C CA . ARG B 1 36 ? -4.957 -16.562 -13.938 1 98.31 36 ARG B CA 1
ATOM 1191 C C . ARG B 1 36 ? -3.547 -16.031 -13.695 1 98.31 36 ARG B C 1
ATOM 1193 O O . ARG B 1 36 ? -2.912 -16.375 -12.695 1 98.31 36 ARG B O 1
ATOM 1200 N N . THR B 1 37 ? -3.07 -15.344 -14.68 1 97.94 37 THR B N 1
ATOM 1201 C CA . THR B 1 37 ? -1.776 -14.672 -14.586 1 97.94 37 THR B CA 1
ATOM 1202 C C . THR B 1 37 ? -1.921 -13.18 -14.859 1 97.94 37 THR B C 1
ATOM 1204 O O . THR B 1 37 ? -2.66 -12.773 -15.758 1 97.94 37 THR B O 1
ATOM 1207 N N . ILE B 1 38 ? -1.252 -12.438 -14.109 1 97.5 38 ILE B N 1
ATOM 1208 C CA . ILE B 1 38 ? -1.214 -11 -14.328 1 97.5 38 ILE B CA 1
ATOM 1209 C C . ILE B 1 38 ? 0.234 -10.516 -14.336 1 97.5 38 ILE B C 1
ATOM 1211 O O . ILE B 1 38 ? 1.054 -10.977 -13.539 1 97.5 38 ILE B O 1
ATOM 1215 N N . ARG B 1 39 ? 0.546 -9.75 -15.328 1 98.25 39 ARG B N 1
ATOM 1216 C CA . ARG B 1 39 ? 1.854 -9.102 -15.383 1 98.25 39 ARG B CA 1
ATOM 1217 C C . ARG B 1 39 ? 1.923 -7.918 -14.422 1 98.25 39 ARG B C 1
ATOM 1219 O O . ARG B 1 39 ? 1.364 -6.855 -14.703 1 98.25 39 ARG B O 1
ATOM 1226 N N . LEU B 1 40 ? 2.695 -8 -13.328 1 98.38 40 LEU B N 1
ATOM 1227 C CA . LEU B 1 40 ? 2.727 -6.98 -12.281 1 98.38 40 LEU B CA 1
ATOM 1228 C C . LEU B 1 40 ? 3.412 -5.715 -12.781 1 98.38 40 LEU B C 1
ATOM 1230 O O . LEU B 1 40 ? 3.061 -4.609 -12.359 1 98.38 40 LEU B O 1
ATOM 1234 N N . ASP B 1 41 ? 4.262 -5.828 -13.781 1 98.56 41 ASP B N 1
ATOM 1235 C CA . ASP B 1 41 ? 5.012 -4.703 -14.336 1 98.56 41 ASP B CA 1
ATOM 1236 C C . ASP B 1 41 ? 4.094 -3.744 -15.086 1 98.56 41 ASP B C 1
ATOM 1238 O O . ASP B 1 41 ? 4.484 -2.619 -15.398 1 98.56 41 ASP B O 1
ATOM 1242 N N . ASP B 1 42 ? 2.893 -4.164 -15.344 1 98 42 ASP B N 1
ATOM 1243 C CA . ASP B 1 42 ? 1.943 -3.281 -16.016 1 98 42 ASP B CA 1
ATOM 1244 C C . ASP B 1 42 ? 1.224 -2.385 -15.008 1 98 42 ASP B C 1
ATOM 1246 O O . ASP B 1 42 ? 0.565 -1.416 -15.398 1 98 42 ASP B O 1
ATOM 1250 N N . HIS B 1 43 ? 1.432 -2.648 -13.664 1 97.5 43 HIS B N 1
ATOM 1251 C CA . HIS B 1 43 ? 0.586 -1.981 -12.68 1 97.5 43 HIS B CA 1
ATOM 1252 C C . HIS B 1 43 ? 1.416 -1.414 -11.531 1 97.5 43 HIS B C 1
ATOM 1254 O O . HIS B 1 43 ? 0.932 -0.582 -10.766 1 97.5 43 HIS B O 1
ATOM 1260 N N . ILE B 1 44 ? 2.658 -1.899 -11.445 1 97.62 44 ILE B N 1
ATOM 1261 C CA . ILE B 1 44 ? 3.514 -1.516 -10.328 1 97.62 44 ILE B CA 1
ATOM 1262 C C . ILE B 1 44 ? 4.797 -0.877 -10.859 1 97.62 44 ILE B C 1
ATOM 1264 O O . ILE B 1 44 ? 5.41 -1.388 -11.797 1 97.62 44 ILE B O 1
ATOM 1268 N N . GLY B 1 45 ? 5.168 0.21 -10.289 1 97.25 45 GLY B N 1
ATOM 1269 C CA . GLY B 1 45 ? 6.398 0.904 -10.633 1 97.25 45 GLY B CA 1
ATOM 1270 C C . GLY B 1 45 ? 7.289 1.164 -9.43 1 97.25 45 GLY B C 1
ATOM 1271 O O . GLY B 1 45 ? 7.055 0.624 -8.352 1 97.25 45 GLY B O 1
ATOM 1272 N N . ASN B 1 46 ? 8.359 1.864 -9.734 1 97.69 46 ASN B N 1
ATOM 1273 C CA . ASN B 1 46 ? 9.297 2.34 -8.727 1 97.69 46 ASN B CA 1
ATOM 1274 C C . ASN B 1 46 ? 9.398 3.863 -8.734 1 97.69 46 ASN B C 1
ATOM 1276 O O . ASN B 1 46 ? 9.695 4.465 -9.766 1 97.69 46 ASN B O 1
ATOM 1280 N N . THR B 1 47 ? 9.086 4.445 -7.578 1 96.25 47 THR B N 1
ATOM 1281 C CA . THR B 1 47 ? 9.305 5.875 -7.406 1 96.25 47 THR B CA 1
ATOM 1282 C C . THR B 1 47 ? 10.281 6.141 -6.266 1 96.25 47 THR B C 1
ATOM 1284 O O . THR B 1 47 ? 9.898 6.102 -5.094 1 96.25 47 THR B O 1
ATOM 1287 N N . ASP B 1 48 ? 11.492 6.328 -6.648 1 96.38 48 ASP B N 1
ATOM 1288 C CA . ASP B 1 48 ? 12.562 6.68 -5.719 1 96.38 48 ASP B CA 1
ATOM 1289 C C . ASP B 1 48 ? 12.727 5.609 -4.641 1 96.38 48 ASP B C 1
ATOM 1291 O O . ASP B 1 48 ? 12.781 5.922 -3.449 1 96.38 48 ASP B O 1
ATOM 1295 N N . GLY B 1 49 ? 12.602 4.445 -5.02 1 96.88 49 GLY B N 1
ATOM 1296 C CA . GLY B 1 49 ? 12.867 3.348 -4.105 1 96.88 49 GLY B CA 1
ATOM 1297 C C . GLY B 1 49 ? 11.617 2.797 -3.447 1 96.88 49 GLY B C 1
ATOM 1298 O O . GLY B 1 49 ? 11.703 2.018 -2.494 1 96.88 49 GLY B O 1
ATOM 1299 N N . TRP B 1 50 ? 10.43 3.234 -3.887 1 97.06 50 TRP B N 1
ATOM 1300 C CA . TRP B 1 50 ? 9.164 2.77 -3.338 1 97.06 50 TRP B CA 1
ATOM 1301 C C . TRP B 1 50 ? 8.305 2.131 -4.422 1 97.06 50 TRP B C 1
ATOM 1303 O O . TRP B 1 50 ? 8.227 2.639 -5.543 1 97.06 50 TRP B O 1
ATOM 1313 N N . PHE B 1 51 ? 7.613 1.006 -4.043 1 97.31 51 PHE B N 1
ATOM 1314 C CA . PHE B 1 51 ? 6.543 0.522 -4.902 1 97.31 51 PHE B CA 1
ATOM 1315 C C . PHE B 1 51 ? 5.48 1.599 -5.105 1 97.31 51 PHE B C 1
ATOM 1317 O O . PHE B 1 51 ? 5.168 2.35 -4.176 1 97.31 51 PHE B O 1
ATOM 1324 N N . ILE B 1 52 ? 5.027 1.652 -6.246 1 96.44 52 ILE B N 1
ATOM 1325 C CA . ILE B 1 52 ? 3.889 2.529 -6.496 1 96.44 52 ILE B CA 1
ATOM 1326 C C . ILE B 1 52 ? 2.887 1.824 -7.406 1 96.44 52 ILE B C 1
ATOM 1328 O O . ILE B 1 52 ? 3.266 1.241 -8.43 1 96.44 52 ILE B O 1
ATOM 1332 N N . TRP B 1 53 ? 1.604 1.841 -6.984 1 95.56 53 TRP B N 1
ATOM 1333 C CA . TRP B 1 53 ? 0.536 1.365 -7.859 1 95.56 53 TRP B CA 1
ATOM 1334 C C . TRP B 1 53 ? 0.346 2.301 -9.047 1 95.56 53 TRP B C 1
ATOM 1336 O O . TRP B 1 53 ? 0.404 3.523 -8.898 1 95.56 53 TRP B O 1
ATOM 1346 N N . GLY B 1 54 ? 0.027 1.752 -10.227 1 93.88 54 GLY B N 1
ATOM 1347 C CA . GLY B 1 54 ? -0.218 2.549 -11.414 1 93.88 54 GLY B CA 1
ATOM 1348 C C . GLY B 1 54 ? 1.05 2.9 -12.172 1 93.88 54 GLY B C 1
ATOM 1349 O O . GLY B 1 54 ? 0.998 3.562 -13.211 1 93.88 54 GLY B O 1
ATOM 1350 N N . GLY B 1 55 ? 2.164 2.512 -11.617 1 95.62 55 GLY B N 1
ATOM 1351 C CA . GLY B 1 55 ? 3.414 2.641 -12.344 1 95.62 55 GLY B CA 1
ATOM 1352 C C . GLY B 1 55 ? 3.654 1.506 -13.32 1 95.62 55 GLY B C 1
ATOM 1353 O O . GLY B 1 55 ? 2.709 0.844 -13.758 1 95.62 55 GLY B O 1
ATOM 1354 N N . LYS B 1 56 ? 4.922 1.396 -13.773 1 97.5 56 LYS B N 1
ATOM 1355 C CA . LYS B 1 56 ? 5.266 0.335 -14.711 1 97.5 56 LYS B CA 1
ATOM 1356 C C . LYS B 1 56 ? 6.684 -0.176 -14.477 1 97.5 56 LYS B C 1
ATOM 1358 O O . LYS B 1 56 ? 7.539 0.56 -13.984 1 97.5 56 LYS B O 1
ATOM 1363 N N . ASN B 1 57 ? 6.848 -1.403 -14.766 1 98.38 57 ASN B N 1
ATOM 1364 C CA . ASN B 1 57 ? 8.156 -2.025 -14.93 1 98.38 57 ASN B CA 1
ATOM 1365 C C . ASN B 1 57 ? 9 -1.91 -13.664 1 98.38 57 ASN B C 1
ATOM 1367 O O . ASN B 1 57 ? 10.18 -1.567 -13.734 1 98.38 57 ASN B O 1
ATOM 1371 N N . PHE B 1 58 ? 8.359 -2.191 -12.555 1 98.5 58 PHE B N 1
ATOM 1372 C CA . PHE B 1 58 ? 9.109 -2.141 -11.312 1 98.5 58 PHE B CA 1
ATOM 1373 C C . PHE B 1 58 ? 10.266 -3.131 -11.336 1 98.5 58 PHE B C 1
ATOM 1375 O O . PHE B 1 58 ? 11.297 -2.908 -10.695 1 98.5 58 PHE B O 1
ATOM 1382 N N . THR B 1 59 ? 10.156 -4.219 -12.039 1 98.62 59 THR B N 1
ATOM 1383 C CA . THR B 1 59 ? 11.125 -5.309 -12.039 1 98.62 59 THR B CA 1
ATOM 1384 C C . THR B 1 59 ? 12.5 -4.809 -12.445 1 98.62 59 THR B C 1
ATOM 1386 O O . THR B 1 59 ? 13.516 -5.297 -11.945 1 98.62 59 THR B O 1
ATOM 1389 N N . GLN B 1 60 ? 12.523 -3.816 -13.219 1 97.56 60 GLN B N 1
ATOM 1390 C CA . GLN B 1 60 ? 13.773 -3.324 -13.781 1 97.56 60 GLN B CA 1
ATOM 1391 C C . GLN B 1 60 ? 14.641 -2.684 -12.703 1 97.56 60 GLN B C 1
ATOM 1393 O O . GLN B 1 60 ? 15.859 -2.576 -12.859 1 97.56 60 GLN B O 1
ATOM 1398 N N . SER B 1 61 ? 14.047 -2.238 -11.633 1 97.19 61 SER B N 1
ATOM 1399 C CA . SER B 1 61 ? 14.781 -1.539 -10.586 1 97.19 61 SER B CA 1
ATOM 1400 C C . SER B 1 61 ? 14.688 -2.277 -9.258 1 97.19 61 SER B C 1
ATOM 1402 O O . SER B 1 61 ? 15 -1.716 -8.203 1 97.19 61 SER B O 1
ATOM 1404 N N . ALA B 1 62 ? 14.227 -3.521 -9.336 1 98.06 62 ALA B N 1
ATOM 1405 C CA . ALA B 1 62 ? 14 -4.301 -8.117 1 98.06 62 ALA B CA 1
ATOM 1406 C C . ALA B 1 62 ? 15 -5.445 -8.008 1 98.06 62 ALA B C 1
ATOM 1408 O O . ALA B 1 62 ? 15.414 -6.02 -9.023 1 98.06 62 ALA B O 1
ATOM 1409 N N . ARG B 1 63 ? 15.375 -5.73 -6.801 1 97.56 63 ARG B N 1
ATOM 1410 C CA . ARG B 1 63 ? 16.203 -6.895 -6.492 1 97.56 63 ARG B CA 1
ATOM 1411 C C . ARG B 1 63 ? 15.555 -7.754 -5.414 1 97.56 63 ARG B C 1
ATOM 1413 O O . ARG B 1 63 ? 14.758 -7.258 -4.613 1 97.56 63 ARG B O 1
ATOM 1420 N N . ASP B 1 64 ? 15.859 -9.109 -5.473 1 97.62 64 ASP B N 1
ATOM 1421 C CA . ASP B 1 64 ? 15.391 -10.062 -4.469 1 97.62 64 ASP B CA 1
ATOM 1422 C C . ASP B 1 64 ? 13.867 -10.086 -4.406 1 97.62 64 ASP B C 1
ATOM 1424 O O . ASP B 1 64 ? 13.289 -10 -3.322 1 97.62 64 ASP B O 1
ATOM 1428 N N . ILE B 1 65 ? 13.289 -10.062 -5.555 1 98.5 65 ILE B N 1
ATOM 1429 C CA . ILE B 1 65 ? 11.836 -10.055 -5.672 1 98.5 65 ILE B CA 1
ATOM 1430 C C . ILE B 1 65 ? 11.273 -11.391 -5.176 1 98.5 65 ILE B C 1
ATOM 1432 O O . ILE B 1 65 ? 11.711 -12.453 -5.625 1 98.5 65 ILE B O 1
ATOM 1436 N N . ARG B 1 66 ? 10.289 -11.328 -4.246 1 98.06 66 ARG B N 1
ATOM 1437 C CA . ARG B 1 66 ? 9.641 -12.539 -3.756 1 98.06 66 ARG B CA 1
ATOM 1438 C C . ARG B 1 66 ? 8.258 -12.234 -3.199 1 98.06 66 ARG B C 1
ATOM 1440 O O . ARG B 1 66 ? 7.887 -11.07 -3.049 1 98.06 66 ARG B O 1
ATOM 1447 N N . LEU B 1 67 ? 7.559 -13.32 -2.99 1 97.88 67 LEU B N 1
ATOM 1448 C CA . LEU B 1 67 ? 6.266 -13.234 -2.324 1 97.88 67 LEU B CA 1
ATOM 1449 C C . LEU B 1 67 ? 6.355 -13.742 -0.891 1 97.88 67 LEU B C 1
ATOM 1451 O O . LEU B 1 67 ? 7.031 -14.742 -0.625 1 97.88 67 LEU B O 1
ATOM 1455 N N . GLU B 1 68 ? 5.734 -13.023 -0.066 1 96.5 68 GLU B N 1
ATOM 1456 C CA . GLU B 1 68 ? 5.551 -13.508 1.299 1 96.5 68 GLU B CA 1
ATOM 1457 C C . GLU B 1 68 ? 4.074 -13.742 1.607 1 96.5 68 GLU B C 1
ATOM 1459 O O . GLU B 1 68 ? 3.232 -12.891 1.326 1 96.5 68 GLU B O 1
ATOM 1464 N N . ASP B 1 69 ? 3.812 -14.914 2.123 1 95.44 69 ASP B N 1
ATOM 1465 C CA . ASP B 1 69 ? 2.451 -15.211 2.559 1 95.44 69 ASP B CA 1
ATOM 1466 C C . ASP B 1 69 ? 2.166 -14.594 3.926 1 95.44 69 ASP B C 1
ATOM 1468 O O . ASP B 1 69 ? 2.912 -14.82 4.883 1 95.44 69 ASP B O 1
ATOM 1472 N N . THR B 1 70 ? 1.075 -13.805 3.945 1 93.94 70 THR B N 1
ATOM 1473 C CA . THR B 1 70 ? 0.68 -13.195 5.211 1 93.94 70 THR B CA 1
ATOM 1474 C C . THR B 1 70 ? -0.786 -13.484 5.52 1 93.94 70 THR B C 1
ATOM 1476 O O . THR B 1 70 ? -1.506 -14.023 4.676 1 93.94 70 THR B O 1
ATOM 1479 N N . GLU B 1 71 ? -1.224 -13.172 6.719 1 91.12 71 GLU B N 1
ATOM 1480 C CA . GLU B 1 71 ? -2.629 -13.305 7.09 1 91.12 71 GLU B CA 1
ATOM 1481 C C . GLU B 1 71 ? -3.504 -12.336 6.297 1 91.12 71 GLU B C 1
ATOM 1483 O O . GLU B 1 71 ? -4.723 -12.508 6.219 1 91.12 71 GLU B O 1
ATOM 1488 N N . TRP B 1 72 ? -2.869 -11.398 5.633 1 92.12 72 TRP B N 1
ATOM 1489 C CA . TRP B 1 72 ? -3.6 -10.383 4.879 1 92.12 72 TRP B CA 1
ATOM 1490 C C . TRP B 1 72 ? -3.488 -10.641 3.379 1 92.12 72 TRP B C 1
ATOM 1492 O O . TRP B 1 72 ? -3.854 -9.781 2.57 1 92.12 72 TRP B O 1
ATOM 1502 N N . GLY B 1 73 ? -2.969 -11.859 3.039 1 94.5 73 GLY B N 1
ATOM 1503 C CA . GLY B 1 73 ? -2.752 -12.195 1.64 1 94.5 73 GLY B CA 1
ATOM 1504 C C . GLY B 1 73 ? -1.298 -12.078 1.219 1 94.5 73 GLY B C 1
ATOM 1505 O O . GLY B 1 73 ? -0.43 -11.781 2.039 1 94.5 73 GLY B O 1
ATOM 1506 N N . PRO B 1 74 ? -1.087 -12.391 -0.05 1 96.88 74 PRO B N 1
ATOM 1507 C CA . PRO B 1 74 ? 0.295 -12.344 -0.533 1 96.88 74 PRO B CA 1
ATOM 1508 C C . PRO B 1 74 ? 0.857 -10.93 -0.587 1 96.88 74 PRO B C 1
ATOM 1510 O O . PRO B 1 74 ? 0.203 -10.016 -1.106 1 96.88 74 PRO B O 1
ATOM 1513 N N . LYS B 1 75 ? 2.037 -10.797 -0.074 1 97.44 75 LYS B N 1
ATOM 1514 C CA . LYS B 1 75 ? 2.791 -9.547 -0.09 1 97.44 75 LYS B CA 1
ATOM 1515 C C . LYS B 1 75 ? 3.979 -9.633 -1.043 1 97.44 75 LYS B C 1
ATOM 1517 O O . LYS B 1 75 ? 4.809 -10.539 -0.928 1 97.44 75 LYS B O 1
ATOM 1522 N N . LEU B 1 76 ? 4.02 -8.703 -1.99 1 98.38 76 LEU B N 1
ATOM 1523 C CA . LEU B 1 76 ? 5.191 -8.547 -2.848 1 98.38 76 LEU B CA 1
ATOM 1524 C C . LEU B 1 76 ? 6.305 -7.797 -2.121 1 98.38 76 LEU B C 1
ATOM 1526 O O . LEU B 1 76 ? 6.066 -6.73 -1.547 1 98.38 76 LEU B O 1
ATOM 1530 N N . VAL B 1 77 ? 7.477 -8.359 -2.123 1 98.31 77 VAL B N 1
ATOM 1531 C CA . VAL B 1 77 ? 8.602 -7.758 -1.41 1 98.31 77 VAL B CA 1
ATOM 1532 C C . VAL B 1 77 ? 9.812 -7.68 -2.332 1 98.31 77 VAL B C 1
ATOM 1534 O O . VAL B 1 77 ? 10.039 -8.57 -3.15 1 98.31 77 VAL B O 1
ATOM 1537 N N . ALA B 1 78 ? 10.539 -6.656 -2.197 1 98.5 78 ALA B N 1
ATOM 1538 C CA . ALA B 1 78 ? 11.766 -6.469 -2.973 1 98.5 78 ALA B CA 1
ATOM 1539 C C . ALA B 1 78 ? 12.586 -5.305 -2.426 1 98.5 78 ALA B C 1
ATOM 1541 O O . ALA B 1 78 ? 12.078 -4.477 -1.665 1 98.5 78 ALA B O 1
ATOM 1542 N N . VAL B 1 79 ? 13.82 -5.293 -2.732 1 98.12 79 VAL B N 1
ATOM 1543 C CA . VAL B 1 79 ? 14.672 -4.117 -2.543 1 98.12 79 VAL B CA 1
ATOM 1544 C C . VAL B 1 79 ? 14.586 -3.217 -3.771 1 98.12 79 VAL B C 1
ATOM 1546 O O . VAL B 1 79 ? 14.883 -3.648 -4.887 1 98.12 79 VAL B O 1
ATOM 1549 N N . MET B 1 80 ? 14.227 -1.985 -3.604 1 97.75 80 MET B N 1
ATOM 1550 C CA . MET B 1 80 ? 13.945 -1.079 -4.715 1 97.75 80 MET B CA 1
ATOM 1551 C C . MET B 1 80 ? 15.016 -0.004 -4.828 1 97.75 80 MET B C 1
ATOM 1553 O O . MET B 1 80 ? 15.312 0.69 -3.852 1 97.75 80 MET B O 1
ATOM 1557 N N . ARG B 1 81 ? 15.516 0.196 -5.996 1 97.56 81 ARG B N 1
ATOM 1558 C CA . ARG B 1 81 ? 16.547 1.195 -6.238 1 97.56 81 ARG B CA 1
ATOM 1559 C C . ARG B 1 81 ? 15.984 2.607 -6.125 1 97.56 81 ARG B C 1
ATOM 1561 O O . ARG B 1 81 ? 14.875 2.877 -6.594 1 97.56 81 ARG B O 1
ATOM 1568 N N . SER B 1 82 ? 16.844 3.488 -5.496 1 97.12 82 SER B N 1
ATOM 1569 C CA . SER B 1 82 ? 16.438 4.887 -5.371 1 97.12 82 SER B CA 1
ATOM 1570 C C . SER B 1 82 ? 17.156 5.762 -6.391 1 97.12 82 SER B C 1
ATOM 1572 O O . SER B 1 82 ? 18.094 5.305 -7.062 1 97.12 82 SER B O 1
ATOM 1574 N N . ASN B 1 83 ? 16.734 6.98 -6.484 1 94.31 83 ASN B N 1
ATOM 1575 C CA . ASN B 1 83 ? 17.266 7.898 -7.484 1 94.31 83 ASN B CA 1
ATOM 1576 C C . ASN B 1 83 ? 18.688 8.359 -7.137 1 94.31 83 ASN B C 1
ATOM 1578 O O . ASN B 1 83 ? 19.422 8.812 -8.008 1 94.31 83 ASN B O 1
ATOM 1582 N N . ASP B 1 84 ? 19.031 8.273 -5.992 1 93.5 84 ASP B N 1
ATOM 1583 C CA . ASP B 1 84 ? 20.344 8.734 -5.578 1 93.5 84 ASP B CA 1
ATOM 1584 C C . ASP B 1 84 ? 21.391 7.633 -5.746 1 93.5 84 ASP B C 1
ATOM 1586 O O . ASP B 1 84 ? 22.531 7.77 -5.281 1 93.5 84 ASP B O 1
ATOM 1590 N N . GLY B 1 85 ? 21.047 6.531 -6.316 1 93.25 85 GLY B N 1
ATOM 1591 C CA . GLY B 1 85 ? 21.969 5.438 -6.594 1 93.25 85 GLY B CA 1
ATOM 1592 C C . GLY B 1 85 ? 21.953 4.359 -5.527 1 93.25 85 GLY B C 1
ATOM 1593 O O . GLY B 1 85 ? 22.562 3.301 -5.699 1 93.25 85 GLY B O 1
ATOM 1594 N N . GLY B 1 86 ? 21.297 4.555 -4.469 1 96.06 86 GLY B N 1
ATOM 1595 C CA . GLY B 1 86 ? 21.109 3.561 -3.422 1 96.06 86 GLY B CA 1
ATOM 1596 C C . GLY B 1 86 ? 19.781 2.834 -3.518 1 96.06 86 GLY B C 1
ATOM 1597 O O . GLY B 1 86 ? 19.328 2.5 -4.613 1 96.06 86 GLY B O 1
ATOM 1598 N N . ASP B 1 87 ? 19.328 2.447 -2.357 1 95.19 87 ASP B N 1
ATOM 1599 C CA . ASP B 1 87 ? 18 1.823 -2.275 1 95.19 87 ASP B CA 1
ATOM 1600 C C . ASP B 1 87 ? 17.297 2.197 -0.973 1 95.19 87 ASP B C 1
ATOM 1602 O O . ASP B 1 87 ? 17.891 2.834 -0.101 1 95.19 87 ASP B O 1
ATOM 1606 N N . ARG B 1 88 ? 16.078 1.896 -0.825 1 92.12 88 ARG B N 1
ATOM 1607 C CA . ARG B 1 88 ? 15.312 2.148 0.386 1 92.12 88 ARG B CA 1
ATOM 1608 C C . ARG B 1 88 ? 15.219 0.896 1.252 1 92.12 88 ARG B C 1
ATOM 1610 O O . ARG B 1 88 ? 14.414 0.836 2.184 1 92.12 88 ARG B O 1
ATOM 1617 N N . GLY B 1 89 ? 16.016 -0.094 0.958 1 93.75 89 GLY B N 1
ATOM 1618 C CA . GLY B 1 89 ? 15.891 -1.363 1.657 1 93.75 89 GLY B CA 1
ATOM 1619 C C . GLY B 1 89 ? 14.688 -2.176 1.213 1 93.75 89 GLY B C 1
ATOM 1620 O O . GLY B 1 89 ? 14.164 -1.97 0.116 1 93.75 89 GLY B O 1
ATOM 1621 N N . LEU B 1 90 ? 14.32 -3.158 2.053 1 96.94 90 LEU B N 1
ATOM 1622 C CA . LEU B 1 90 ? 13.219 -4.07 1.745 1 96.94 90 LEU B CA 1
ATOM 1623 C C . LEU B 1 90 ? 11.875 -3.352 1.827 1 96.94 90 LEU B C 1
ATOM 1625 O O . LEU B 1 90 ? 11.516 -2.818 2.879 1 96.94 90 LEU B O 1
ATOM 1629 N N . GLN B 1 91 ? 11.25 -3.332 0.692 1 97.31 91 GLN B N 1
ATOM 1630 C CA . GLN B 1 91 ? 9.914 -2.75 0.591 1 97.31 91 GLN B CA 1
ATOM 1631 C C . GLN B 1 91 ? 8.859 -3.826 0.354 1 97.31 91 GLN B C 1
ATOM 1633 O O . GLN B 1 91 ? 9.18 -4.93 -0.09 1 97.31 91 GLN B O 1
ATOM 1638 N N . GLY B 1 92 ? 7.582 -3.455 0.715 1 97.25 92 GLY B N 1
ATOM 1639 C CA . GLY B 1 92 ? 6.508 -4.422 0.55 1 97.25 92 GLY B CA 1
ATOM 1640 C C . GLY B 1 92 ? 5.176 -3.781 0.205 1 97.25 92 GLY B C 1
ATOM 1641 O O . GLY B 1 92 ? 4.906 -2.646 0.6 1 97.25 92 GLY B O 1
ATOM 1642 N N . MET B 1 93 ? 4.391 -4.562 -0.481 1 96.38 93 MET B N 1
ATOM 1643 C CA . MET B 1 93 ? 3.021 -4.133 -0.756 1 96.38 93 MET B CA 1
ATOM 1644 C C . MET B 1 93 ? 2.086 -5.336 -0.87 1 96.38 93 MET B C 1
ATOM 1646 O O . MET B 1 93 ? 2.438 -6.344 -1.482 1 96.38 93 MET B O 1
ATOM 1650 N N . LEU B 1 94 ? 0.94 -5.195 -0.285 1 95.81 94 LEU B N 1
ATOM 1651 C CA . LEU B 1 94 ? -0.062 -6.254 -0.379 1 95.81 94 LEU B CA 1
ATOM 1652 C C . LEU B 1 94 ? -0.772 -6.207 -1.728 1 95.81 94 LEU B C 1
ATOM 1654 O O . LEU B 1 94 ? -1.385 -5.195 -2.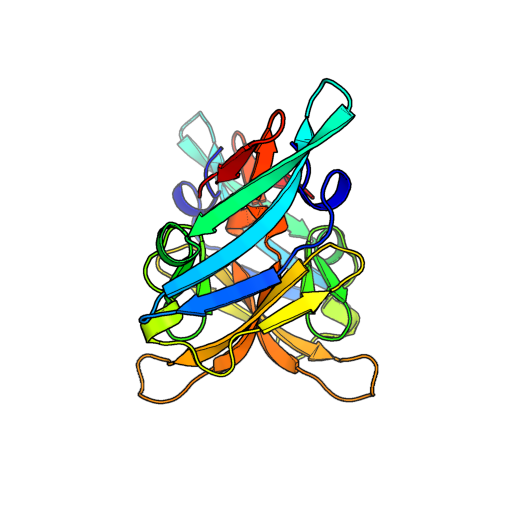078 1 95.81 94 LEU B O 1
ATOM 1658 N N . LEU B 1 95 ? -0.735 -7.34 -2.451 1 96.69 95 LEU B N 1
ATOM 1659 C CA . LEU B 1 95 ? -1.292 -7.363 -3.799 1 96.69 95 LEU B CA 1
ATOM 1660 C C . LEU B 1 95 ? -2.811 -7.219 -3.762 1 96.69 95 L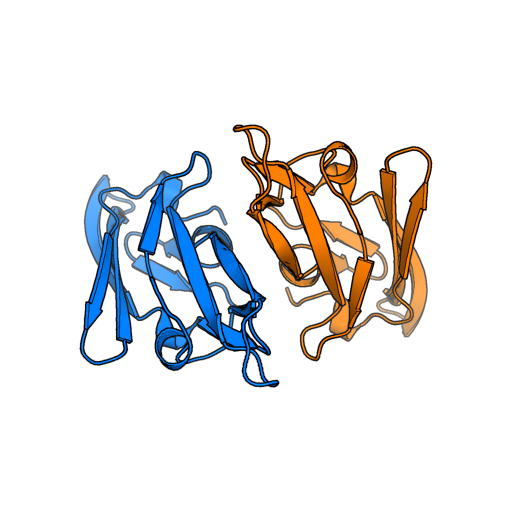EU B C 1
ATOM 1662 O O . LEU B 1 95 ? -3.404 -6.641 -4.676 1 96.69 95 LEU B O 1
ATOM 1666 N N . GLY B 1 96 ? -3.359 -7.617 -2.645 1 94.25 96 GLY B N 1
ATOM 1667 C CA . GLY B 1 96 ? -4.805 -7.566 -2.492 1 94.25 96 GLY B CA 1
ATOM 1668 C C . GLY B 1 96 ? -5.344 -6.148 -2.387 1 94.25 96 GLY B C 1
ATOM 1669 O O . GLY B 1 96 ? -6.551 -5.926 -2.51 1 94.25 96 GLY B O 1
ATOM 1670 N N . ASP B 1 97 ? -4.457 -5.164 -2.205 1 92.19 97 ASP B N 1
ATOM 1671 C CA . ASP B 1 97 ? -4.895 -3.777 -2.072 1 92.19 97 ASP B CA 1
ATOM 1672 C C . ASP B 1 97 ? -5.492 -3.264 -3.381 1 92.19 97 ASP B C 1
ATOM 1674 O O . ASP B 1 97 ? -6.406 -2.436 -3.371 1 92.19 97 ASP B O 1
ATOM 1678 N N . LYS B 1 98 ? -4.91 -3.797 -4.531 1 93.44 98 LYS B N 1
ATOM 1679 C CA . LYS B 1 98 ? -5.387 -3.254 -5.801 1 93.44 98 LYS B CA 1
ATOM 1680 C C . LYS B 1 98 ? -5.645 -4.363 -6.812 1 93.44 98 LYS B C 1
ATOM 1682 O O . LYS B 1 98 ? -5.91 -4.094 -7.984 1 93.44 98 LYS B O 1
ATOM 1687 N N . ILE B 1 99 ? -5.566 -5.59 -6.465 1 95.31 99 ILE B N 1
ATOM 1688 C CA . ILE B 1 99 ? -5.945 -6.711 -7.32 1 95.31 99 ILE B CA 1
ATOM 1689 C C . ILE B 1 99 ? -7.156 -7.426 -6.727 1 95.31 99 ILE B C 1
ATOM 1691 O O . ILE B 1 99 ? -7.141 -7.82 -5.559 1 95.31 99 ILE B O 1
ATOM 1695 N N . GLU B 1 100 ? -8.148 -7.582 -7.547 1 95.19 100 GLU B N 1
ATOM 1696 C CA . GLU B 1 100 ? -9.398 -8.211 -7.129 1 95.19 100 GLU B CA 1
ATOM 1697 C C . GLU B 1 100 ? -9.727 -9.414 -8 1 95.19 100 GLU B C 1
ATOM 1699 O O . GLU B 1 100 ? -9.242 -9.523 -9.133 1 95.19 100 GLU B O 1
ATOM 1704 N N . ASN B 1 101 ? -10.477 -10.297 -7.426 1 96.75 101 ASN B N 1
ATOM 1705 C CA . ASN B 1 101 ? -11.102 -11.375 -8.195 1 96.75 101 ASN B CA 1
ATOM 1706 C C . ASN B 1 101 ? -12.516 -11.008 -8.625 1 96.75 101 ASN B C 1
ATOM 1708 O O . ASN B 1 101 ? -13.375 -10.734 -7.781 1 96.75 101 ASN B O 1
ATOM 1712 N N . ARG B 1 102 ? -12.664 -10.922 -9.875 1 95.69 102 ARG B N 1
ATOM 1713 C CA . ARG B 1 102 ? -14.008 -10.719 -10.43 1 95.69 102 ARG B CA 1
ATOM 1714 C C . ARG B 1 102 ? -14.422 -11.906 -11.289 1 95.69 102 ARG B C 1
ATOM 1716 O O . ARG B 1 102 ? -14.07 -11.984 -12.469 1 95.69 102 ARG B O 1
ATOM 1723 N N . ASN B 1 103 ? -15.109 -12.742 -10.734 1 95.06 103 ASN B N 1
ATOM 1724 C CA . ASN B 1 103 ? -15.648 -13.922 -11.406 1 95.06 103 ASN B CA 1
ATOM 1725 C C . ASN B 1 103 ? -14.555 -14.734 -12.078 1 95.06 103 ASN B C 1
ATOM 1727 O O . ASN B 1 103 ? -14.641 -15.039 -13.273 1 95.06 103 ASN B O 1
ATOM 1731 N N . GLY B 1 104 ? -13.594 -14.953 -11.398 1 96.62 104 GLY B N 1
ATOM 1732 C CA . GLY B 1 104 ? -12.539 -15.828 -11.883 1 96.62 104 GLY B CA 1
ATOM 1733 C C . GLY B 1 104 ? -11.508 -15.102 -12.727 1 96.62 104 GLY B C 1
ATOM 1734 O O . GLY B 1 104 ? -10.711 -15.734 -13.422 1 96.62 104 GLY B O 1
ATOM 1735 N N . GLU B 1 105 ? -11.555 -13.789 -12.664 1 96.69 105 GLU B N 1
ATOM 1736 C CA . GLU B 1 105 ? -10.57 -12.969 -13.367 1 96.69 105 GLU B CA 1
ATOM 1737 C C . GLU B 1 105 ? -9.906 -11.969 -12.414 1 96.69 105 GLU B C 1
ATOM 1739 O O . GLU B 1 105 ? -10.555 -11.453 -11.5 1 96.69 105 GLU B O 1
ATOM 1744 N N . LEU B 1 106 ? -8.633 -11.742 -12.703 1 96.81 106 LEU B N 1
ATOM 1745 C CA . LEU B 1 106 ? -7.914 -10.734 -11.93 1 96.81 106 LEU B CA 1
ATOM 1746 C C . LEU B 1 106 ? -8.109 -9.344 -12.531 1 96.81 106 LEU B C 1
ATOM 1748 O O . LEU B 1 106 ? -7.91 -9.148 -13.734 1 96.81 106 LEU B O 1
ATOM 1752 N N . HIS B 1 107 ? -8.508 -8.469 -11.672 1 95.75 107 HIS B N 1
ATOM 1753 C CA . HIS B 1 107 ? -8.711 -7.09 -12.102 1 95.75 107 HIS B CA 1
ATOM 1754 C C . HIS B 1 107 ? -7.906 -6.117 -11.242 1 95.75 107 HIS B C 1
ATOM 1756 O O . HIS B 1 107 ? -7.887 -6.234 -10.016 1 95.75 107 HIS B O 1
ATOM 1762 N N . PHE B 1 108 ? -7.266 -5.262 -11.914 1 94.38 108 PHE B N 1
ATOM 1763 C CA . PHE B 1 108 ? -6.57 -4.176 -11.242 1 94.38 108 PHE B CA 1
ATOM 1764 C C . PHE B 1 108 ? -7.508 -3.002 -10.984 1 94.38 108 PHE B C 1
ATOM 1766 O O . PHE B 1 108 ? -8.141 -2.496 -11.914 1 94.38 108 PHE B O 1
ATOM 1773 N N . THR B 1 109 ? -7.648 -2.49 -9.742 1 88.31 109 THR B N 1
ATOM 1774 C CA . THR B 1 109 ? -8.664 -1.507 -9.391 1 88.31 109 THR B CA 1
ATOM 1775 C C . THR B 1 109 ? -8.062 -0.11 -9.297 1 88.31 109 THR B C 1
ATOM 1777 O O . THR B 1 109 ? -8.766 0.858 -8.992 1 88.31 109 THR B O 1
ATOM 1780 N N . GLY B 1 110 ? -6.922 0.156 -9.672 1 76.5 110 GLY B N 1
ATOM 1781 C CA . GLY B 1 110 ? -6.414 1.501 -9.453 1 76.5 110 GLY B CA 1
ATOM 1782 C C . GLY B 1 110 ? -4.996 1.691 -9.961 1 76.5 110 GLY B C 1
ATOM 1783 O O . GLY B 1 110 ? -4.363 0.741 -10.422 1 76.5 110 GLY B O 1
ATOM 1784 N N . PRO B 1 111 ? -4.938 3.154 -9.82 1 66.5 111 PRO B N 1
ATOM 1785 C CA . PRO B 1 111 ? -5.012 4.184 -8.781 1 66.5 111 PRO B CA 1
ATOM 1786 C C . PRO B 1 111 ? -6.355 4.906 -8.766 1 66.5 111 PRO B C 1
ATOM 1788 O O . PRO B 1 111 ? -7.062 4.934 -9.773 1 66.5 111 PRO B O 1
#

pLDDT: mean 95.18, std 6.85, range [47.84, 98.69]

Organism: Aspergillus flavus (strain ATCC 200026 / FGSC A1120 / IAM 13836 / NRRL 3357 / JCM 12722 / SRRC 167) (NCBI:txid332952)